Protein AF-A0A9W8IC58-F1 (afdb_monomer_lite)

pLDDT: mean 72.35, std 20.23, range [38.91, 97.19]

Organism: NCBI:txid2650707

Structure (mmCIF, N/CA/C/O backbone):
data_AF-A0A9W8IC58-F1
#
_entry.id   AF-A0A9W8IC58-F1
#
loop_
_atom_site.group_PDB
_atom_site.id
_atom_site.type_symbol
_atom_site.label_atom_id
_atom_site.label_alt_id
_atom_site.label_comp_id
_atom_site.label_asym_id
_atom_site.label_entity_id
_atom_site.label_seq_id
_atom_site.pdbx_PDB_ins_code
_atom_site.Cartn_x
_atom_site.Cartn_y
_atom_site.Cartn_z
_atom_site.occupancy
_atom_site.B_iso_or_equiv
_atom_site.auth_seq_id
_atom_site.auth_comp_id
_atom_site.auth_asym_id
_atom_site.auth_atom_id
_atom_site.pdbx_PDB_model_num
ATOM 1 N N . HIS A 1 1 ? 7.310 -55.683 -19.552 1.00 53.38 1 HIS A N 1
ATOM 2 C CA . HIS A 1 1 ? 7.386 -55.086 -18.205 1.00 53.38 1 HIS A CA 1
ATOM 3 C C . HIS A 1 1 ? 8.845 -54.875 -17.846 1.00 53.38 1 HIS A C 1
ATOM 5 O O . HIS A 1 1 ? 9.524 -55.849 -17.554 1.00 53.38 1 HIS A O 1
ATOM 11 N N . MET A 1 2 ? 9.336 -53.639 -17.930 1.00 51.31 2 MET A N 1
ATOM 12 C CA . MET A 1 2 ? 10.649 -53.272 -17.397 1.00 51.31 2 MET A CA 1
ATOM 13 C C . MET A 1 2 ? 10.421 -52.246 -16.295 1.00 51.31 2 MET A C 1
ATOM 15 O O . MET A 1 2 ? 9.837 -51.193 -16.532 1.00 51.31 2 MET A O 1
ATOM 19 N N . ASN A 1 3 ? 10.794 -52.643 -15.086 1.00 54.66 3 ASN A N 1
ATOM 20 C CA . ASN A 1 3 ? 10.668 -51.886 -13.855 1.00 54.66 3 ASN A CA 1
ATOM 21 C C . ASN A 1 3 ? 11.949 -51.051 -13.716 1.00 54.66 3 ASN A C 1
ATOM 23 O O . ASN A 1 3 ? 13.016 -51.607 -13.455 1.00 54.66 3 ASN A O 1
ATOM 27 N N . LEU A 1 4 ? 11.866 -49.750 -13.997 1.00 61.41 4 LEU A N 1
ATOM 28 C CA . LEU A 1 4 ? 12.968 -48.805 -13.825 1.00 61.41 4 LEU A CA 1
ATOM 29 C C . LEU A 1 4 ? 12.817 -48.157 -12.448 1.00 61.41 4 LEU A C 1
ATOM 31 O O . LEU A 1 4 ? 12.111 -47.166 -12.289 1.00 61.41 4 LEU A O 1
ATOM 35 N N . GLY A 1 5 ? 13.461 -48.765 -11.452 1.00 51.81 5 GLY A N 1
ATOM 36 C CA . GLY A 1 5 ? 13.636 -48.167 -10.137 1.00 51.81 5 GLY A CA 1
ATOM 37 C C . GLY A 1 5 ? 14.556 -46.954 -10.236 1.00 51.81 5 GLY A C 1
ATOM 38 O O . GLY A 1 5 ? 15.722 -47.079 -10.608 1.00 51.81 5 GLY A O 1
ATOM 39 N N . THR A 1 6 ? 14.031 -45.779 -9.907 1.00 63.38 6 THR A N 1
ATOM 40 C CA . THR A 1 6 ? 14.829 -44.576 -9.671 1.00 63.38 6 THR A CA 1
ATOM 41 C C . THR A 1 6 ? 15.402 -44.615 -8.252 1.00 63.38 6 THR A C 1
ATOM 43 O O . THR A 1 6 ? 14.632 -44.790 -7.304 1.00 63.38 6 THR A O 1
ATOM 46 N N . PRO A 1 7 ? 16.728 -44.470 -8.080 1.00 57.75 7 PRO A N 1
ATOM 47 C CA . PRO A 1 7 ? 17.348 -44.404 -6.766 1.00 57.75 7 PRO A CA 1
ATOM 48 C C . PRO A 1 7 ? 17.006 -43.087 -6.065 1.00 57.75 7 PRO A C 1
ATOM 50 O O . PRO A 1 7 ? 16.937 -42.028 -6.690 1.00 57.75 7 PRO A O 1
ATOM 53 N N . GLY A 1 8 ? 16.794 -43.200 -4.754 1.00 51.69 8 GLY A N 1
ATOM 54 C CA . GLY A 1 8 ? 16.501 -42.098 -3.853 1.00 51.69 8 GLY A CA 1
ATOM 55 C C . GLY A 1 8 ? 17.570 -41.016 -3.909 1.00 51.69 8 GLY A C 1
ATOM 56 O O . GLY A 1 8 ? 18.763 -41.287 -3.774 1.00 51.69 8 GLY A O 1
ATOM 57 N N . VAL A 1 9 ? 17.103 -39.785 -4.088 1.00 50.78 9 VAL A N 1
ATOM 58 C CA . VAL A 1 9 ? 17.883 -38.584 -3.830 1.00 50.78 9 VAL A CA 1
ATOM 59 C C . VAL A 1 9 ? 17.467 -38.092 -2.458 1.00 50.78 9 VAL A C 1
ATOM 61 O O . VAL A 1 9 ? 16.346 -37.649 -2.232 1.00 50.78 9 VAL A O 1
ATOM 64 N N . SER A 1 10 ? 18.404 -38.329 -1.558 1.00 47.84 10 SER A N 1
ATOM 65 C CA . SER A 1 10 ? 18.584 -37.841 -0.211 1.00 47.84 10 SER A CA 1
ATOM 66 C C . SER A 1 10 ? 17.785 -36.597 0.174 1.00 47.84 10 SER A C 1
ATOM 68 O O . SER A 1 10 ? 17.948 -35.512 -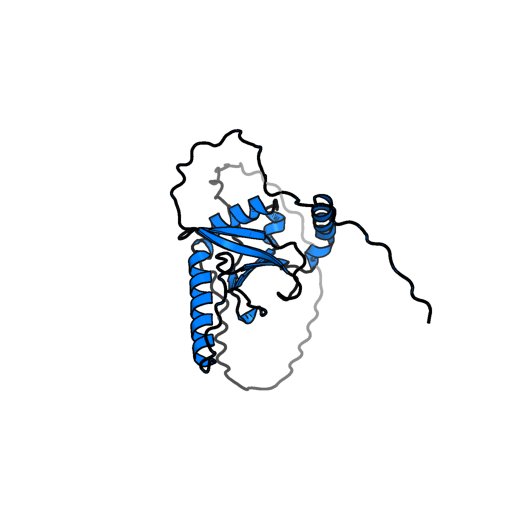0.378 1.00 47.84 10 SER A O 1
ATOM 70 N N . ASP A 1 11 ? 17.017 -36.805 1.234 1.00 48.62 11 ASP A N 1
ATOM 71 C CA . ASP A 1 11 ? 16.693 -35.871 2.300 1.00 48.62 11 ASP A CA 1
ATOM 72 C C . ASP A 1 11 ? 17.986 -35.175 2.785 1.00 48.62 11 ASP A C 1
ATOM 74 O O . ASP A 1 11 ? 18.782 -35.746 3.535 1.00 48.62 11 ASP A O 1
ATOM 78 N N . VAL A 1 12 ? 18.275 -33.985 2.251 1.00 48.66 12 VAL A N 1
ATOM 79 C CA . VAL A 1 12 ? 19.368 -33.114 2.708 1.00 48.66 12 VAL A CA 1
ATOM 80 C C . VAL A 1 12 ? 18.842 -31.686 2.788 1.00 48.66 12 VAL A C 1
ATOM 82 O O . VAL A 1 12 ? 18.819 -30.954 1.805 1.00 48.66 12 VAL A O 1
ATOM 85 N N . VAL A 1 13 ? 18.391 -31.343 3.992 1.00 48.12 13 VAL A N 1
ATOM 86 C CA . VAL A 1 13 ? 18.715 -30.115 4.731 1.00 48.12 13 VAL A CA 1
ATOM 87 C C . VAL A 1 13 ? 18.887 -28.843 3.889 1.00 48.12 13 VAL A C 1
ATOM 89 O O . VAL A 1 13 ? 19.953 -28.577 3.339 1.00 48.12 13 VAL A O 1
ATOM 92 N N . ALA A 1 14 ? 17.873 -27.983 3.950 1.00 48.12 14 ALA A N 1
ATOM 93 C CA . ALA A 1 14 ? 18.058 -26.537 3.928 1.00 48.12 14 ALA A CA 1
ATOM 94 C C . ALA A 1 14 ? 16.987 -25.880 4.818 1.00 48.12 14 ALA A C 1
ATOM 96 O O . ALA A 1 14 ? 16.075 -25.208 4.344 1.00 48.12 14 ALA A O 1
ATOM 97 N N . GLU A 1 15 ? 17.109 -26.100 6.133 1.00 49.78 15 GLU A N 1
ATOM 98 C CA . GLU A 1 15 ? 16.778 -25.068 7.122 1.00 49.78 15 GLU A CA 1
ATOM 99 C C . GLU A 1 15 ? 17.614 -23.833 6.763 1.00 49.78 15 GLU A C 1
ATOM 101 O O . GLU A 1 15 ? 18.793 -23.737 7.105 1.00 49.78 15 GLU A O 1
ATOM 106 N N . LEU A 1 16 ? 17.034 -22.919 5.992 1.00 43.31 16 LEU A N 1
ATOM 107 C CA . LEU A 1 16 ? 17.642 -21.629 5.705 1.00 43.31 16 LEU A CA 1
ATOM 108 C C . LEU A 1 16 ? 16.897 -20.547 6.487 1.00 43.31 16 LEU A C 1
ATOM 110 O O . LEU A 1 16 ? 15.840 -20.066 6.094 1.00 43.31 16 LEU A O 1
ATOM 114 N N . CYS A 1 17 ? 17.549 -20.177 7.590 1.00 42.41 17 CYS A N 1
ATOM 115 C CA . CYS A 1 17 ? 17.715 -18.808 8.073 1.00 42.41 17 CYS A CA 1
ATOM 116 C C . CYS A 1 17 ? 16.516 -18.121 8.747 1.00 42.41 17 CYS A C 1
ATOM 118 O O . CYS A 1 17 ? 16.016 -17.103 8.276 1.00 42.41 17 CYS A O 1
ATOM 120 N N . THR A 1 18 ? 16.189 -18.558 9.964 1.00 42.69 18 THR A N 1
ATOM 121 C CA . THR A 1 18 ? 15.671 -17.660 11.015 1.00 42.69 18 THR A CA 1
ATOM 122 C C . THR A 1 18 ? 16.725 -17.474 12.102 1.00 42.69 18 THR A C 1
ATOM 124 O O . THR A 1 18 ? 16.614 -18.021 13.194 1.00 42.69 18 THR A O 1
ATOM 127 N N . SER A 1 19 ? 17.786 -16.730 11.804 1.00 43.25 19 SER A N 1
ATOM 128 C CA . SER A 1 19 ? 18.693 -16.174 12.819 1.00 43.25 19 SER A CA 1
ATOM 129 C C . SER A 1 19 ? 19.350 -14.936 12.225 1.00 43.25 19 SER A C 1
ATOM 131 O O . SER A 1 19 ? 20.454 -14.989 11.691 1.00 43.25 19 SER A O 1
ATOM 133 N N . ASN A 1 20 ? 18.625 -13.819 12.252 1.00 45.97 20 ASN A N 1
ATOM 134 C CA . ASN A 1 20 ? 19.184 -12.512 11.929 1.00 45.97 20 ASN A CA 1
ATOM 135 C C . ASN A 1 20 ? 19.844 -11.946 13.198 1.00 45.97 20 ASN A C 1
ATOM 137 O O . ASN A 1 20 ? 19.412 -10.937 13.746 1.00 45.97 20 ASN A O 1
ATOM 141 N N . ASP A 1 21 ? 20.867 -12.648 13.686 1.00 51.56 21 ASP A N 1
ATOM 142 C CA . ASP A 1 21 ? 21.778 -12.159 14.714 1.00 51.56 21 ASP A CA 1
ATOM 143 C C . ASP A 1 21 ? 22.969 -11.516 14.002 1.00 51.56 21 ASP A C 1
ATOM 145 O O . ASP A 1 21 ? 23.819 -12.224 13.462 1.00 51.56 21 ASP A O 1
ATOM 149 N N . ASN A 1 22 ? 22.970 -10.178 13.941 1.00 44.03 22 ASN A N 1
ATOM 150 C CA . ASN A 1 22 ? 24.127 -9.267 14.020 1.00 44.03 22 ASN A CA 1
ATOM 151 C C . ASN A 1 22 ? 23.872 -7.957 13.259 1.00 44.03 22 ASN A C 1
ATOM 153 O O . ASN A 1 22 ? 24.094 -7.872 12.054 1.00 44.03 22 ASN A O 1
ATOM 157 N N . ALA A 1 23 ? 23.494 -6.917 14.000 1.00 43.16 23 ALA A N 1
ATOM 158 C CA . ALA A 1 23 ? 24.118 -5.592 13.917 1.00 43.16 23 ALA A CA 1
ATOM 159 C C . ALA A 1 23 ? 23.619 -4.757 15.104 1.00 43.16 23 ALA A C 1
ATOM 161 O O . ALA A 1 23 ? 22.799 -3.852 14.970 1.00 43.16 23 ALA A O 1
ATOM 162 N N . ALA A 1 24 ? 24.087 -5.126 16.295 1.00 50.59 24 ALA A N 1
ATOM 163 C CA . ALA A 1 24 ? 24.075 -4.238 17.439 1.00 50.59 24 ALA A CA 1
ATOM 164 C C . ALA A 1 24 ? 25.169 -3.193 17.225 1.00 50.59 24 ALA A C 1
ATOM 166 O O . ALA A 1 24 ? 26.300 -3.484 17.556 1.00 50.59 24 ALA A O 1
ATOM 167 N N . GLU A 1 25 ? 24.853 -2.025 16.671 1.00 53.25 25 GLU A N 1
ATOM 168 C CA . GLU A 1 25 ? 25.643 -0.800 16.852 1.00 53.25 25 GLU A CA 1
ATOM 169 C C . GLU A 1 25 ? 24.675 0.395 16.676 1.00 53.25 25 GLU A C 1
ATOM 171 O O . GLU A 1 25 ? 24.075 0.565 15.617 1.00 53.25 25 GLU A O 1
ATOM 176 N N . ASP A 1 26 ? 24.507 1.190 17.740 1.00 41.22 26 ASP A N 1
ATOM 177 C CA . ASP A 1 26 ? 23.709 2.431 17.836 1.00 41.22 26 ASP A CA 1
ATOM 178 C C . ASP A 1 26 ? 22.167 2.327 17.869 1.00 41.22 26 ASP A C 1
ATOM 180 O O . ASP A 1 26 ? 21.427 3.064 17.214 1.00 41.22 26 ASP A O 1
ATOM 184 N N . ALA A 1 27 ? 21.646 1.470 18.751 1.00 46.34 27 ALA A N 1
ATOM 185 C CA . ALA A 1 27 ? 20.295 1.648 19.280 1.00 46.34 27 ALA A CA 1
ATOM 186 C C . ALA A 1 27 ? 20.299 2.792 20.311 1.00 46.34 27 ALA A C 1
ATOM 188 O O . ALA A 1 27 ? 20.441 2.568 21.516 1.00 46.34 27 ALA A O 1
ATOM 189 N N . MET A 1 28 ? 20.129 4.034 19.841 1.00 49.53 28 MET A N 1
ATOM 190 C 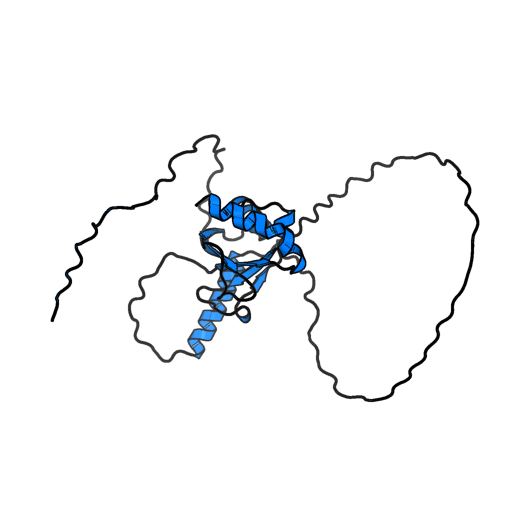CA . MET A 1 28 ? 19.530 5.071 20.680 1.00 49.53 28 MET A CA 1
ATOM 191 C C . MET A 1 28 ? 18.232 4.495 21.245 1.00 49.53 28 MET A C 1
ATOM 193 O O . MET A 1 28 ? 17.360 4.050 20.503 1.00 49.53 28 MET A O 1
ATOM 197 N N . MET A 1 29 ? 18.183 4.448 22.571 1.00 50.53 29 MET A N 1
ATOM 198 C CA . MET A 1 29 ? 17.138 3.878 23.406 1.00 50.53 29 MET A CA 1
ATOM 199 C C . MET A 1 29 ? 15.834 4.663 23.231 1.00 50.53 29 MET A C 1
ATOM 201 O O . MET A 1 29 ? 15.450 5.461 24.083 1.00 50.53 29 MET A O 1
ATOM 205 N N . ASP A 1 30 ? 15.175 4.460 22.092 1.00 50.31 30 ASP A N 1
ATOM 206 C CA . ASP A 1 30 ? 13.792 4.849 21.892 1.00 50.31 30 ASP A CA 1
ATOM 207 C C . ASP A 1 30 ? 12.968 3.894 22.748 1.00 50.31 30 ASP A C 1
ATOM 209 O O . ASP A 1 30 ? 13.035 2.670 22.613 1.00 50.31 30 ASP A O 1
ATOM 213 N N . THR A 1 31 ? 12.304 4.462 23.744 1.00 49.25 31 THR A N 1
ATOM 214 C CA . THR A 1 31 ? 11.492 3.714 24.694 1.00 49.25 31 THR A CA 1
ATOM 215 C C . THR A 1 31 ? 10.360 3.114 23.879 1.00 49.25 31 THR A C 1
ATOM 217 O O . THR A 1 31 ? 9.434 3.827 23.506 1.00 49.25 31 THR A O 1
ATOM 220 N N . ALA A 1 32 ? 10.499 1.838 23.513 1.00 56.78 32 ALA A N 1
ATOM 221 C CA . ALA A 1 32 ? 9.522 1.101 22.735 1.00 56.78 32 ALA A CA 1
ATOM 222 C C . ALA A 1 32 ? 8.242 0.995 23.564 1.00 56.78 32 ALA A C 1
ATOM 224 O O . A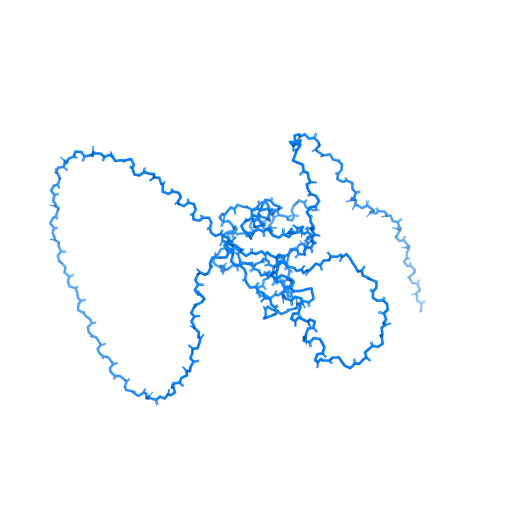LA A 1 32 ? 8.031 0.039 24.304 1.00 56.78 32 ALA A O 1
ATOM 225 N N . GLU A 1 33 ? 7.409 2.028 23.493 1.00 63.38 33 GLU A N 1
ATOM 226 C CA . GLU A 1 33 ? 6.005 1.902 23.818 1.00 63.38 33 GLU A CA 1
ATOM 227 C C . GLU A 1 33 ? 5.485 0.710 23.012 1.00 63.38 33 GLU A C 1
ATOM 229 O O . GLU A 1 33 ? 5.649 0.682 21.787 1.00 63.38 33 GLU A O 1
ATOM 234 N N . ASP A 1 34 ? 4.899 -0.272 23.702 1.00 80.94 34 ASP A N 1
ATOM 235 C CA . ASP A 1 34 ? 4.166 -1.405 23.129 1.00 80.94 34 ASP A CA 1
ATOM 236 C C . ASP A 1 34 ? 2.944 -0.877 22.362 1.00 80.94 34 ASP A C 1
ATOM 238 O O . ASP A 1 34 ? 1.789 -0.981 22.781 1.00 80.94 34 ASP A O 1
ATOM 242 N N . LYS A 1 35 ? 3.198 -0.219 21.234 1.00 84.50 35 LYS A N 1
ATOM 243 C CA . LYS A 1 35 ? 2.159 0.257 20.338 1.00 84.50 35 LYS A CA 1
ATOM 244 C C . LYS A 1 35 ? 1.561 -0.976 19.665 1.00 84.50 35 LYS A C 1
ATOM 246 O O . LYS A 1 35 ? 2.318 -1.768 19.093 1.00 84.50 35 LYS A O 1
ATOM 251 N N . PRO A 1 36 ? 0.229 -1.151 19.702 1.00 90.50 36 PRO A N 1
ATOM 252 C CA . PRO A 1 36 ? -0.408 -2.273 19.035 1.00 90.50 36 PRO A CA 1
ATOM 253 C C . PRO A 1 36 ? -0.047 -2.236 17.549 1.00 90.50 36 PRO A C 1
ATOM 255 O O . PRO A 1 36 ? -0.178 -1.204 16.883 1.00 90.50 36 PRO A O 1
ATOM 258 N N . SER A 1 37 ? 0.453 -3.368 17.055 1.00 93.75 37 SER A N 1
ATOM 259 C CA . SER A 1 37 ? 0.889 -3.527 15.673 1.00 93.75 37 SER A CA 1
ATOM 260 C C . SER A 1 37 ? 0.198 -4.721 15.022 1.00 93.75 37 SER A C 1
ATOM 262 O O . SER A 1 37 ? -0.121 -5.710 15.679 1.00 93.75 37 SER A O 1
ATOM 264 N N . LYS A 1 38 ? -0.061 -4.596 13.723 1.00 95.19 38 LYS A N 1
ATOM 265 C CA . LYS A 1 38 ? -0.638 -5.626 12.855 1.00 95.19 38 LYS A CA 1
ATOM 266 C C . LYS A 1 38 ? 0.313 -5.809 11.690 1.00 95.19 38 LYS A C 1
ATOM 268 O O . LYS A 1 38 ? 0.934 -4.845 11.240 1.00 95.19 38 LYS A O 1
ATOM 273 N N . ASN A 1 39 ? 0.424 -7.029 11.186 1.00 95.75 39 ASN A N 1
ATOM 274 C CA . ASN A 1 39 ? 1.198 -7.269 9.977 1.00 95.75 39 ASN A CA 1
ATOM 275 C C . ASN A 1 39 ? 0.302 -7.128 8.748 1.00 95.75 39 ASN A C 1
ATOM 277 O O . ASN A 1 39 ? -0.864 -7.519 8.766 1.00 95.75 39 ASN A O 1
ATOM 281 N N . VAL A 1 40 ? 0.858 -6.589 7.671 1.00 96.88 40 VAL A N 1
ATOM 282 C CA . VAL A 1 40 ? 0.239 -6.587 6.344 1.00 96.88 40 VAL A CA 1
ATOM 283 C C . VAL A 1 40 ? 1.204 -7.181 5.336 1.00 96.88 40 VAL A C 1
ATOM 285 O O . VAL A 1 40 ? 2.420 -7.019 5.456 1.00 96.88 40 VAL A O 1
ATOM 288 N N . GLU A 1 41 ? 0.672 -7.883 4.347 1.00 96.75 41 GLU A N 1
ATOM 289 C CA . GLU A 1 41 ? 1.479 -8.418 3.256 1.00 96.75 41 GLU A CA 1
ATOM 290 C C . GLU A 1 41 ? 1.737 -7.325 2.217 1.00 96.75 41 GLU A C 1
ATOM 292 O O . GLU A 1 41 ? 0.817 -6.639 1.784 1.00 96.75 41 GLU A O 1
ATOM 297 N N . VAL A 1 42 ? 2.986 -7.136 1.807 1.00 97.12 42 VAL A N 1
ATOM 298 C CA . VAL A 1 42 ? 3.352 -6.139 0.799 1.00 97.12 42 VAL A CA 1
ATOM 299 C C . VAL A 1 42 ? 3.914 -6.833 -0.423 1.00 97.12 42 VAL A C 1
ATOM 301 O O . VAL A 1 42 ? 4.855 -7.617 -0.311 1.00 97.12 42 VAL A O 1
ATOM 304 N N . PHE A 1 43 ? 3.378 -6.511 -1.598 1.00 96.88 43 PHE A N 1
ATOM 305 C CA . PHE A 1 43 ? 3.853 -7.060 -2.865 1.00 96.88 43 PHE A CA 1
ATOM 306 C C . PHE A 1 43 ? 3.647 -6.090 -4.029 1.00 96.88 43 PHE A C 1
ATOM 308 O O . PHE A 1 43 ? 2.832 -5.169 -3.981 1.00 96.88 43 PHE A O 1
ATOM 315 N N . HIS A 1 44 ? 4.388 -6.315 -5.108 1.00 95.69 44 HIS A N 1
ATOM 316 C CA . HIS A 1 44 ? 4.241 -5.592 -6.360 1.00 95.69 44 HIS A CA 1
ATOM 317 C C . HIS A 1 44 ? 3.381 -6.390 -7.328 1.00 95.69 44 HIS A C 1
ATOM 319 O O . HIS A 1 44 ? 3.564 -7.601 -7.476 1.00 95.69 44 HIS A O 1
ATOM 325 N N . PHE A 1 45 ? 2.486 -5.708 -8.038 1.00 95.31 45 PHE A N 1
ATOM 326 C CA . PHE A 1 45 ? 1.622 -6.321 -9.043 1.00 95.31 45 PHE A CA 1
ATOM 327 C C . PHE A 1 45 ? 1.542 -5.487 -10.322 1.00 95.31 45 PHE A C 1
ATOM 329 O O . PHE A 1 45 ? 1.884 -4.300 -10.351 1.00 95.31 45 PHE A O 1
ATOM 336 N N . TYR A 1 46 ? 1.111 -6.121 -11.413 1.00 91.50 46 TYR A N 1
ATOM 337 C CA . TYR A 1 46 ? 0.920 -5.448 -12.692 1.00 91.50 46 TYR A CA 1
ATOM 338 C C . TYR A 1 46 ? -0.534 -5.472 -13.147 1.00 91.50 46 TYR A C 1
ATOM 340 O O . TYR A 1 46 ? -1.024 -6.511 -13.573 1.00 91.50 46 TYR A O 1
ATOM 348 N N . ARG A 1 47 ? -1.171 -4.294 -13.167 1.00 89.56 47 ARG A N 1
ATOM 349 C CA . ARG A 1 47 ? -2.582 -4.053 -13.536 1.00 89.56 47 ARG A CA 1
ATOM 350 C C . ARG A 1 47 ? -3.605 -4.731 -12.635 1.00 89.56 47 ARG A C 1
ATOM 352 O O . ARG A 1 47 ? -4.520 -4.044 -12.221 1.00 89.56 47 ARG A O 1
ATOM 359 N N . ASP A 1 48 ? -3.418 -6.005 -12.317 1.00 94.31 48 ASP A N 1
ATOM 360 C CA . ASP A 1 48 ? -4.331 -6.830 -11.534 1.00 94.31 48 ASP A CA 1
ATOM 361 C C . ASP A 1 48 ? -3.572 -7.541 -10.410 1.00 94.31 48 ASP A C 1
ATOM 363 O O . ASP A 1 48 ? -2.402 -7.900 -10.570 1.00 94.31 48 ASP A O 1
ATOM 367 N N . LEU A 1 49 ? -4.249 -7.787 -9.287 1.00 94.94 49 LEU A N 1
ATOM 368 C CA . LEU A 1 49 ? -3.652 -8.409 -8.097 1.00 94.94 49 LEU A CA 1
ATOM 369 C C . LEU A 1 49 ? -3.150 -9.834 -8.361 1.00 94.94 49 LEU A C 1
ATOM 371 O O . LEU A 1 49 ? -2.161 -10.259 -7.774 1.00 94.94 49 LEU A O 1
ATOM 375 N N . SER A 1 50 ? -3.773 -10.548 -9.302 1.00 94.50 50 SER A N 1
ATOM 376 C CA . SER A 1 50 ? -3.345 -11.885 -9.729 1.00 94.50 50 SER A CA 1
ATOM 377 C C . SER A 1 50 ? -1.981 -11.900 -10.429 1.00 94.50 50 SER A C 1
ATOM 379 O O . SER A 1 50 ? -1.367 -12.955 -10.547 1.00 94.50 50 SER A O 1
ATOM 381 N N . HIS A 1 51 ? -1.506 -10.750 -10.914 1.00 94.69 51 HIS A N 1
ATOM 382 C CA . HIS A 1 51 ? -0.226 -10.599 -11.607 1.00 94.69 51 HIS A CA 1
ATOM 383 C C . HIS A 1 51 ? 0.841 -10.010 -10.671 1.00 94.69 51 HIS A C 1
ATOM 385 O O . HIS A 1 51 ? 1.534 -9.041 -11.014 1.00 94.69 51 HIS A O 1
ATOM 391 N N . ALA A 1 52 ? 0.954 -10.579 -9.470 1.00 94.75 52 ALA A N 1
ATOM 392 C CA . ALA A 1 52 ? 2.030 -10.275 -8.535 1.00 94.75 52 ALA A CA 1
ATOM 393 C C . ALA A 1 52 ? 3.386 -10.757 -9.090 1.00 94.75 52 ALA A C 1
ATOM 395 O O . ALA A 1 52 ? 3.475 -11.834 -9.678 1.00 94.75 52 ALA A O 1
ATOM 396 N N . HIS A 1 53 ? 4.438 -9.947 -8.941 1.00 92.31 53 HIS A N 1
ATOM 397 C CA . HIS A 1 53 ? 5.768 -10.240 -9.504 1.00 92.31 53 HIS A CA 1
ATOM 398 C C . HIS A 1 53 ? 6.935 -10.047 -8.528 1.00 92.31 53 HIS A C 1
ATOM 400 O O . HIS A 1 53 ? 8.060 -10.413 -8.866 1.00 92.31 53 HIS A O 1
ATOM 406 N N . SER A 1 54 ? 6.700 -9.507 -7.329 1.00 93.00 54 SER A N 1
ATOM 407 C CA . SER A 1 54 ? 7.710 -9.486 -6.266 1.00 93.00 54 SER A CA 1
ATOM 408 C C . SER A 1 54 ? 7.483 -10.613 -5.265 1.00 93.00 54 SER A C 1
ATOM 410 O O . SER A 1 54 ? 6.376 -11.133 -5.142 1.00 93.00 54 SER A O 1
ATOM 412 N N . VAL A 1 55 ? 8.522 -10.940 -4.498 1.00 93.94 55 VAL A N 1
ATOM 413 C CA . VAL A 1 55 ? 8.371 -11.766 -3.297 1.00 93.94 55 VAL A CA 1
ATOM 414 C C . VAL A 1 55 ? 7.565 -10.956 -2.273 1.00 93.94 55 VAL A C 1
ATOM 416 O O . VAL A 1 55 ? 7.958 -9.818 -1.989 1.00 93.94 55 VAL A O 1
ATOM 419 N N . PRO A 1 56 ? 6.429 -11.468 -1.770 1.00 95.56 56 PRO A N 1
ATOM 420 C CA . PRO A 1 56 ? 5.681 -10.781 -0.733 1.00 95.56 56 PRO A CA 1
ATOM 421 C C . PRO A 1 56 ? 6.467 -10.763 0.577 1.00 95.56 56 PRO A C 1
ATOM 423 O O . PRO A 1 56 ? 7.205 -11.699 0.889 1.00 95.56 56 PRO A O 1
ATOM 426 N N . PHE A 1 57 ? 6.301 -9.704 1.364 1.00 96.25 57 PHE A N 1
ATOM 427 C CA . PHE A 1 57 ? 6.905 -9.616 2.691 1.00 96.25 57 PHE A CA 1
ATOM 428 C C . PHE A 1 57 ? 5.941 -9.017 3.708 1.00 96.25 57 PHE A C 1
ATOM 430 O O . PHE A 1 57 ? 5.066 -8.223 3.369 1.00 96.25 57 PHE A O 1
ATOM 437 N N . LEU A 1 58 ? 6.136 -9.366 4.979 1.00 96.06 58 LEU A N 1
ATOM 438 C CA . LEU A 1 58 ? 5.341 -8.817 6.072 1.00 96.06 58 LEU A CA 1
ATOM 439 C C . LEU A 1 58 ? 5.855 -7.435 6.477 1.00 96.06 58 LEU A C 1
ATOM 441 O O . LEU A 1 58 ? 7.057 -7.220 6.690 1.00 96.06 58 LEU A O 1
ATOM 445 N N . PHE A 1 59 ? 4.934 -6.489 6.601 1.00 96.38 59 PHE A N 1
ATOM 446 C CA . PHE A 1 59 ? 5.186 -5.123 7.026 1.00 96.38 59 PHE A CA 1
ATOM 447 C C . PHE A 1 59 ? 4.331 -4.792 8.254 1.00 96.38 59 PHE A C 1
ATOM 449 O O . PHE A 1 59 ? 3.111 -4.910 8.176 1.00 96.38 59 PHE A O 1
ATOM 456 N N . PRO A 1 60 ? 4.936 -4.392 9.385 1.00 96.12 60 PRO A N 1
ATOM 457 C CA . PRO A 1 60 ? 4.172 -3.992 10.556 1.00 96.12 60 PRO A CA 1
ATOM 458 C C . PRO A 1 60 ? 3.600 -2.584 10.366 1.00 96.12 60 PRO A C 1
ATOM 460 O O . PRO A 1 60 ? 4.324 -1.663 9.982 1.00 96.12 60 PRO A O 1
ATOM 463 N N . ILE A 1 61 ? 2.319 -2.423 10.678 1.00 96.19 61 ILE A N 1
ATOM 464 C CA . ILE A 1 61 ? 1.611 -1.141 10.740 1.00 96.19 61 ILE A CA 1
ATOM 465 C C . ILE A 1 61 ? 1.147 -0.887 12.171 1.00 96.19 61 ILE A C 1
ATOM 467 O O . ILE A 1 61 ? 0.880 -1.838 12.911 1.00 96.19 61 ILE A O 1
ATOM 471 N N . TYR A 1 62 ? 1.045 0.381 12.556 1.00 95.94 62 TYR A N 1
ATOM 47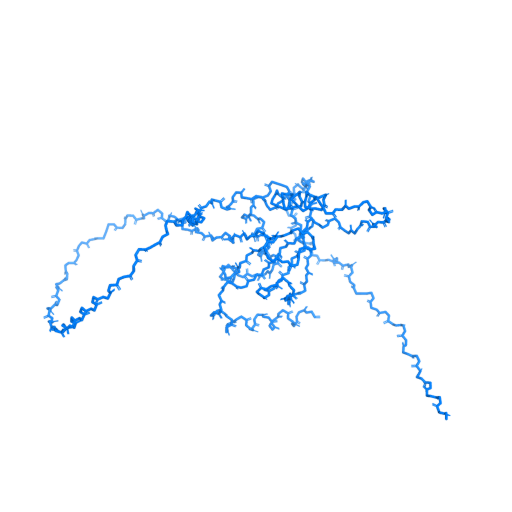2 C CA . TYR A 1 62 ? 0.767 0.772 13.935 1.00 95.94 62 TYR A CA 1
ATOM 473 C C . TYR A 1 62 ? -0.525 1.570 14.001 1.00 95.94 62 TYR A C 1
ATOM 475 O O . TYR A 1 62 ? -0.877 2.315 13.082 1.00 95.94 62 TYR A O 1
ATOM 483 N N . GLN A 1 63 ? -1.243 1.406 15.104 1.00 94.88 63 GLN A N 1
ATOM 484 C CA . GLN A 1 63 ? -2.459 2.167 15.338 1.00 94.88 63 GLN A CA 1
ATOM 485 C C . GLN A 1 63 ? -2.148 3.668 15.459 1.00 94.88 63 GLN A C 1
ATOM 487 O O . GLN A 1 63 ? -1.152 4.052 16.074 1.00 94.88 63 GLN A O 1
ATOM 492 N N . ASN A 1 64 ? -3.019 4.512 14.896 1.00 94.75 64 ASN A N 1
ATOM 493 C CA . ASN A 1 64 ? -2.880 5.975 14.857 1.00 94.75 64 ASN A CA 1
ATOM 494 C C . ASN A 1 64 ? -1.617 6.487 14.132 1.00 94.75 64 ASN A C 1
ATOM 496 O O . ASN A 1 64 ? -1.290 7.668 14.238 1.00 94.75 64 ASN A O 1
ATOM 500 N N . GLU A 1 65 ? -0.899 5.631 13.397 1.00 94.50 65 GLU A N 1
ATOM 501 C CA . GLU A 1 65 ? 0.234 6.058 12.576 1.00 94.50 65 GLU A CA 1
ATOM 502 C C . GLU A 1 65 ? -0.289 6.748 11.306 1.00 94.50 65 GLU A C 1
ATOM 504 O O . GLU A 1 65 ? -1.065 6.139 10.555 1.00 94.50 65 GLU A O 1
ATOM 509 N N . PRO A 1 66 ? 0.105 8.005 11.037 1.00 94.62 66 PRO A N 1
ATOM 510 C CA . PRO A 1 66 ? -0.307 8.684 9.821 1.00 94.62 66 PRO A CA 1
ATOM 511 C C . PRO A 1 66 ? 0.323 8.011 8.598 1.00 94.62 66 PRO A C 1
ATOM 513 O O . PRO A 1 66 ? 1.427 7.450 8.644 1.00 94.62 66 PRO A O 1
ATOM 516 N N . TRP A 1 67 ? -0.369 8.092 7.463 1.00 93.81 67 TRP A N 1
ATOM 517 C CA . TRP A 1 67 ? 0.084 7.473 6.221 1.00 93.81 67 TRP A CA 1
ATOM 518 C C . TRP A 1 67 ? 1.469 7.961 5.797 1.00 93.81 67 TRP A C 1
ATOM 520 O O . TRP A 1 67 ? 2.276 7.160 5.334 1.00 93.81 67 TRP A O 1
ATOM 530 N N . ARG A 1 68 ? 1.790 9.242 6.015 1.00 92.56 68 ARG A N 1
ATOM 531 C CA . ARG A 1 68 ? 3.108 9.813 5.697 1.00 92.56 68 ARG A CA 1
ATOM 532 C C . ARG A 1 68 ? 4.260 9.074 6.391 1.00 92.56 68 ARG A C 1
ATOM 534 O O . ARG A 1 68 ? 5.276 8.772 5.755 1.00 92.56 68 ARG A O 1
ATOM 541 N N . ASP A 1 69 ? 4.095 8.740 7.666 1.00 94.25 69 ASP A N 1
ATOM 542 C CA . ASP A 1 69 ? 5.123 8.048 8.450 1.00 94.25 69 ASP A CA 1
ATOM 543 C C . ASP A 1 69 ? 5.226 6.582 8.026 1.00 94.25 69 ASP A C 1
ATOM 545 O O . ASP A 1 69 ? 6.324 6.084 7.743 1.00 94.25 69 ASP A O 1
ATOM 549 N N . THR A 1 70 ? 4.070 5.934 7.853 1.00 94.88 70 THR A N 1
ATOM 550 C CA . THR A 1 70 ? 3.962 4.565 7.325 1.00 94.88 70 THR A CA 1
ATOM 551 C C . THR A 1 70 ? 4.671 4.450 5.971 1.00 94.88 70 THR A C 1
ATOM 553 O O . THR A 1 70 ? 5.485 3.551 5.746 1.00 94.88 70 THR A O 1
ATOM 556 N N . TRP A 1 71 ? 4.416 5.404 5.075 1.00 93.56 71 TRP A N 1
ATOM 557 C CA . TRP A 1 71 ? 4.986 5.470 3.734 1.00 93.56 71 TRP A CA 1
ATOM 558 C C . TRP A 1 71 ? 6.498 5.692 3.757 1.00 93.56 71 TRP A C 1
ATOM 560 O O . TRP A 1 71 ? 7.236 5.000 3.056 1.00 93.56 71 TRP A O 1
ATOM 570 N N . THR A 1 72 ? 6.984 6.580 4.627 1.00 93.38 72 THR A N 1
ATOM 571 C CA . THR A 1 72 ? 8.423 6.831 4.819 1.00 93.38 72 THR A CA 1
ATOM 572 C C . THR A 1 72 ? 9.157 5.580 5.311 1.00 93.38 72 THR A C 1
ATOM 574 O O . THR A 1 72 ? 10.293 5.301 4.912 1.00 93.38 72 THR A O 1
ATOM 577 N N . ARG A 1 73 ? 8.529 4.797 6.190 1.00 94.94 73 ARG A N 1
ATOM 578 C CA . ARG A 1 73 ? 9.089 3.524 6.664 1.00 94.94 73 ARG A CA 1
ATOM 579 C C . ARG A 1 73 ? 9.062 2.451 5.590 1.00 94.94 73 ARG A C 1
ATOM 581 O O . ARG A 1 73 ? 10.043 1.723 5.439 1.00 94.94 73 ARG A O 1
ATOM 588 N N . LEU A 1 74 ? 7.968 2.372 4.838 1.00 94.81 74 LEU A N 1
ATOM 589 C CA . LEU A 1 74 ? 7.847 1.452 3.718 1.00 94.81 74 LEU A CA 1
ATOM 590 C C . LEU A 1 74 ? 8.920 1.742 2.663 1.00 94.81 74 LEU A C 1
ATOM 592 O O . LEU A 1 74 ? 9.619 0.825 2.241 1.00 94.81 74 LEU A O 1
ATOM 596 N N . GLN A 1 75 ? 9.139 3.016 2.329 1.00 93.94 75 GLN A N 1
ATOM 597 C CA . GLN A 1 75 ? 10.214 3.452 1.440 1.00 93.94 75 GLN A CA 1
ATOM 598 C C . GLN A 1 75 ? 11.591 2.989 1.931 1.00 93.94 75 GLN A C 1
ATOM 600 O O . GLN A 1 75 ? 12.348 2.398 1.159 1.00 93.94 75 GLN A O 1
ATOM 605 N N . ARG A 1 76 ? 11.913 3.235 3.210 1.00 93.25 76 ARG A N 1
ATOM 606 C CA . ARG A 1 76 ? 13.186 2.801 3.812 1.00 93.25 76 ARG A CA 1
ATOM 607 C C . ARG A 1 76 ? 13.366 1.288 3.727 1.00 93.25 76 ARG A C 1
ATOM 609 O O . ARG A 1 76 ? 14.452 0.832 3.391 1.00 93.25 76 ARG A O 1
ATOM 616 N N . LYS A 1 77 ? 12.302 0.521 3.977 1.00 93.56 77 LYS A N 1
ATOM 617 C CA . LYS A 1 77 ? 12.329 -0.946 3.914 1.00 93.56 77 LYS A CA 1
ATOM 618 C C . LYS A 1 77 ? 12.464 -1.486 2.487 1.00 93.56 77 LYS A C 1
ATOM 620 O O . LYS A 1 77 ? 13.094 -2.519 2.301 1.00 93.56 77 LYS A O 1
ATOM 625 N N . LEU A 1 78 ? 11.920 -0.785 1.492 1.00 92.00 78 LEU A N 1
ATOM 626 C CA . LEU A 1 78 ? 12.088 -1.124 0.075 1.00 92.00 78 LEU A CA 1
ATOM 627 C C . LEU A 1 78 ? 13.447 -0.687 -0.494 1.00 92.00 78 LEU A C 1
ATOM 629 O O . LEU A 1 78 ? 13.825 -1.141 -1.569 1.00 92.00 78 LEU A O 1
ATOM 633 N N . GLY A 1 79 ? 14.168 0.214 0.182 1.00 93.12 79 GLY A N 1
ATOM 634 C CA . GLY A 1 79 ? 15.426 0.773 -0.321 1.00 93.12 79 GLY A CA 1
ATOM 635 C C . GLY A 1 79 ? 15.256 1.655 -1.565 1.00 93.12 79 GLY A C 1
ATOM 636 O O . GLY A 1 79 ? 16.208 1.835 -2.322 1.00 93.12 79 GLY A O 1
ATOM 637 N N . MET A 1 80 ? 14.053 2.195 -1.799 1.00 89.00 80 MET A N 1
ATOM 638 C CA . MET A 1 80 ? 13.735 2.970 -3.003 1.00 89.00 80 MET A CA 1
ATOM 639 C C . MET A 1 80 ? 13.970 4.470 -2.811 1.00 89.00 80 MET A C 1
ATOM 641 O O . MET A 1 80 ? 13.655 5.061 -1.770 1.00 89.00 80 MET A O 1
ATOM 645 N N . GLY A 1 81 ? 14.474 5.120 -3.860 1.00 89.12 81 GLY A N 1
ATOM 646 C CA . GLY A 1 81 ? 14.614 6.574 -3.879 1.00 89.12 81 GLY A CA 1
ATOM 647 C C . GLY A 1 81 ? 13.261 7.280 -4.006 1.00 89.12 81 GLY A C 1
ATOM 648 O O . 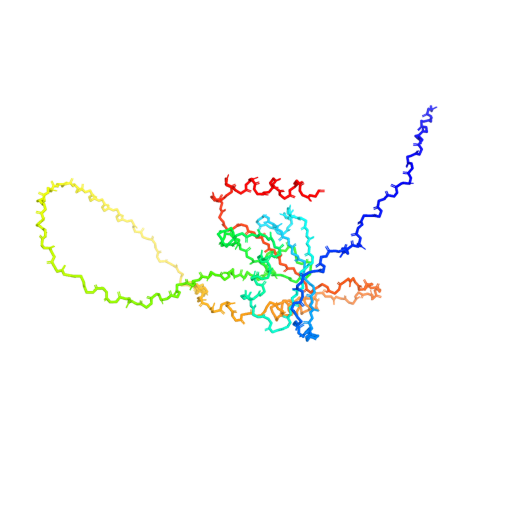GLY A 1 81 ? 12.333 6.767 -4.633 1.00 89.12 81 GLY A O 1
ATOM 649 N N . GLU A 1 82 ? 13.157 8.509 -3.496 1.00 88.25 82 GLU A N 1
ATOM 650 C CA . GLU A 1 82 ? 11.918 9.308 -3.543 1.00 88.25 82 GLU A CA 1
ATOM 651 C C . GLU A 1 82 ? 11.375 9.463 -4.980 1.00 88.25 82 GLU A C 1
ATOM 653 O O . GLU A 1 82 ? 10.171 9.444 -5.231 1.00 88.25 82 GLU A O 1
ATOM 658 N N . LYS A 1 83 ? 12.280 9.557 -5.962 1.00 86.31 83 LYS A N 1
ATOM 659 C CA . LYS A 1 83 ? 11.937 9.649 -7.387 1.00 86.31 83 LYS A CA 1
ATOM 660 C C . LYS A 1 83 ? 11.259 8.388 -7.925 1.00 86.31 83 LYS A C 1
ATOM 662 O O . LYS A 1 83 ? 10.387 8.489 -8.785 1.00 86.31 83 LYS A O 1
ATOM 667 N N . GLU A 1 84 ? 11.687 7.211 -7.485 1.00 85.94 84 GLU A N 1
ATOM 668 C CA . GLU A 1 84 ? 11.106 5.940 -7.928 1.00 85.94 84 GLU A CA 1
ATOM 669 C C . GLU A 1 84 ? 9.749 5.730 -7.265 1.00 85.94 84 GLU A C 1
ATOM 671 O O . GLU A 1 84 ? 8.781 5.374 -7.937 1.00 85.94 84 GLU A O 1
ATOM 676 N N . LEU A 1 85 ? 9.676 6.079 -5.982 1.00 86.69 85 LEU A N 1
ATOM 677 C CA . LEU A 1 85 ? 8.488 5.986 -5.151 1.00 86.69 85 LEU A CA 1
ATOM 678 C C . LEU A 1 85 ? 7.324 6.848 -5.677 1.00 86.69 85 LEU A C 1
ATOM 680 O O . LEU A 1 85 ? 6.185 6.392 -5.696 1.00 86.69 85 LEU A O 1
ATOM 684 N N . LYS A 1 86 ? 7.605 8.048 -6.207 1.00 86.38 86 LYS A N 1
ATOM 685 C CA . LYS A 1 86 ? 6.599 8.924 -6.852 1.00 86.38 86 LYS A CA 1
ATOM 686 C C . LYS A 1 86 ? 5.900 8.295 -8.063 1.00 86.38 86 LYS A C 1
ATOM 688 O O . LYS A 1 86 ? 4.828 8.749 -8.446 1.00 86.38 86 LYS A O 1
ATOM 693 N N . ASN A 1 87 ? 6.499 7.275 -8.679 1.00 87.88 87 ASN A N 1
ATOM 694 C CA . ASN A 1 87 ? 5.915 6.574 -9.826 1.00 87.88 87 ASN A CA 1
ATOM 695 C C . ASN A 1 87 ? 5.133 5.315 -9.425 1.00 87.88 87 ASN A C 1
ATOM 697 O O . ASN A 1 87 ? 4.642 4.601 -10.308 1.00 87.88 87 ASN A O 1
ATOM 701 N N . LEU A 1 88 ? 5.051 5.017 -8.126 1.00 90.69 88 LEU A N 1
ATOM 702 C CA . LEU A 1 88 ? 4.263 3.917 -7.590 1.00 90.69 88 LEU A CA 1
ATOM 703 C C . LEU A 1 88 ? 2.893 4.420 -7.137 1.00 90.69 88 LEU A C 1
ATOM 705 O O . LEU A 1 88 ? 2.763 5.424 -6.443 1.00 90.69 88 LEU A O 1
ATOM 709 N N . GLY A 1 89 ? 1.865 3.691 -7.540 1.00 92.06 89 GLY A N 1
ATOM 710 C CA . GLY A 1 89 ? 0.527 3.775 -7.000 1.00 92.06 89 GLY A CA 1
ATOM 711 C C . GLY A 1 89 ? 0.380 2.706 -5.930 1.00 92.06 89 GLY A C 1
ATOM 712 O O . GLY A 1 89 ? 0.838 1.571 -6.101 1.00 92.06 89 GLY A O 1
ATOM 713 N N . VAL A 1 90 ? -0.266 3.073 -4.831 1.00 95.00 90 VAL A N 1
ATOM 714 C CA . VAL A 1 90 ? -0.466 2.186 -3.691 1.00 95.00 90 VAL A CA 1
ATOM 715 C C . VAL A 1 90 ? -1.926 1.803 -3.625 1.00 95.00 90 VAL A C 1
ATOM 717 O O . VAL A 1 90 ? -2.824 2.625 -3.809 1.00 95.00 90 VAL A O 1
ATOM 720 N N . VAL A 1 91 ? -2.162 0.528 -3.385 1.00 95.81 91 VAL A N 1
ATOM 721 C CA . VAL A 1 91 ? -3.488 -0.034 -3.189 1.00 95.81 91 VAL A CA 1
ATOM 722 C C . VAL A 1 91 ? -3.442 -0.836 -1.900 1.00 95.81 91 VAL A C 1
ATOM 724 O O . VAL A 1 91 ? -2.491 -1.577 -1.690 1.00 95.81 91 VAL A O 1
ATOM 727 N N . CYS A 1 92 ? -4.435 -0.705 -1.032 1.00 96.75 92 CYS A N 1
ATOM 728 C CA . CYS A 1 92 ? -4.588 -1.574 0.130 1.00 96.75 92 CYS A CA 1
ATOM 729 C C . CYS A 1 92 ? -5.934 -2.295 0.088 1.00 96.75 92 CYS A C 1
ATOM 731 O O . CYS A 1 92 ? -6.906 -1.784 -0.474 1.00 96.75 92 CYS A O 1
ATOM 733 N N . GLY A 1 93 ? -5.987 -3.501 0.641 1.00 96.75 93 GLY A N 1
ATOM 734 C CA . GLY A 1 93 ? -7.171 -4.350 0.569 1.00 96.75 93 GLY A CA 1
ATOM 735 C C . GLY A 1 93 ? -7.264 -5.335 1.731 1.00 96.75 93 GLY A C 1
ATOM 736 O O . GLY A 1 93 ? -6.252 -5.597 2.393 1.00 96.75 93 GLY A O 1
ATOM 737 N N . PRO A 1 94 ? -8.470 -5.874 1.979 1.00 95.88 94 PRO A N 1
ATOM 738 C CA . PRO A 1 94 ? -8.674 -6.922 2.968 1.00 95.88 94 PRO A CA 1
ATOM 739 C C . PRO A 1 94 ? -8.000 -8.220 2.514 1.00 95.88 94 PRO A C 1
ATOM 741 O O . PRO A 1 94 ? -7.701 -8.415 1.329 1.00 95.88 94 PRO A O 1
ATOM 744 N N . MET A 1 95 ? -7.760 -9.122 3.461 1.00 91.56 95 MET A N 1
ATOM 745 C CA . MET A 1 95 ? -7.140 -10.408 3.158 1.00 91.56 95 MET A CA 1
ATOM 746 C C . MET A 1 95 ? -7.984 -11.205 2.151 1.00 91.56 95 MET A C 1
ATOM 748 O O . MET A 1 95 ? -9.202 -11.299 2.274 1.00 91.56 95 MET A O 1
ATOM 752 N N . GLY A 1 96 ? -7.335 -11.791 1.141 1.00 90.25 96 GLY A N 1
ATOM 753 C CA . GLY A 1 96 ? -8.007 -12.615 0.131 1.00 90.25 96 GLY A CA 1
ATOM 754 C C . GLY A 1 96 ? -8.748 -11.841 -0.965 1.00 90.25 96 GLY A C 1
ATOM 755 O O . GLY A 1 96 ? -9.352 -12.469 -1.838 1.00 90.25 96 GLY A O 1
ATOM 756 N N . ALA A 1 97 ? -8.696 -10.503 -0.984 1.00 92.88 97 ALA A N 1
ATOM 757 C CA . ALA A 1 97 ? -9.245 -9.755 -2.111 1.00 92.88 97 ALA A CA 1
ATOM 758 C C . ALA A 1 97 ? -8.443 -10.043 -3.391 1.00 92.88 97 ALA A C 1
ATOM 760 O O . ALA A 1 97 ? -7.244 -9.789 -3.474 1.00 92.88 97 ALA A O 1
ATOM 761 N N . THR A 1 98 ? -9.124 -10.551 -4.416 1.00 92.38 98 THR A N 1
ATOM 762 C CA . THR A 1 98 ? -8.533 -10.855 -5.730 1.00 92.38 98 THR A CA 1
ATOM 763 C C . THR A 1 98 ? -8.775 -9.753 -6.761 1.00 92.38 98 THR A C 1
ATOM 765 O O . THR A 1 98 ? -8.152 -9.740 -7.822 1.00 92.38 98 THR A O 1
ATOM 768 N N . GLU A 1 99 ? -9.656 -8.800 -6.452 1.00 94.31 99 GLU A N 1
ATOM 769 C CA . GLU A 1 99 ? -10.123 -7.773 -7.378 1.00 94.31 99 GLU A CA 1
ATOM 770 C C . GLU A 1 99 ? -9.849 -6.364 -6.845 1.00 94.31 99 GLU A C 1
ATOM 772 O O . GLU A 1 99 ? -10.187 -6.029 -5.708 1.00 94.31 99 GLU A O 1
ATOM 777 N N . LEU A 1 100 ? -9.336 -5.485 -7.709 1.00 93.94 100 LEU A N 1
ATOM 778 C CA . LEU A 1 100 ? -9.022 -4.099 -7.342 1.00 93.94 100 LEU A CA 1
ATOM 779 C C . LEU A 1 100 ? -10.234 -3.285 -6.878 1.00 93.94 100 LEU A C 1
ATOM 781 O O . LEU A 1 100 ? -10.072 -2.355 -6.096 1.00 93.94 100 LEU A O 1
ATOM 785 N N . ARG A 1 101 ? -11.451 -3.634 -7.312 1.00 94.06 101 ARG A N 1
ATOM 786 C CA . ARG A 1 101 ? -12.682 -2.943 -6.886 1.00 94.06 101 ARG A CA 1
ATOM 787 C C . ARG A 1 101 ? -12.990 -3.101 -5.394 1.00 94.06 101 ARG A C 1
ATOM 789 O O . ARG A 1 101 ? -13.713 -2.281 -4.841 1.00 94.06 101 ARG A O 1
ATOM 796 N N . ARG A 1 102 ? -12.452 -4.148 -4.757 1.00 93.81 102 ARG A N 1
ATOM 797 C CA . ARG A 1 102 ? -12.561 -4.391 -3.307 1.00 93.81 102 ARG A CA 1
ATOM 798 C C . ARG A 1 102 ? -11.453 -3.691 -2.521 1.00 93.81 102 ARG A C 1
ATOM 800 O O . ARG A 1 102 ? -11.418 -3.755 -1.300 1.00 93.81 102 ARG A O 1
ATOM 807 N N . CYS A 1 103 ? -10.543 -3.020 -3.220 1.00 95.12 103 CYS A N 1
ATOM 808 C CA . CYS A 1 103 ? -9.397 -2.359 -2.630 1.00 95.12 103 CYS A CA 1
ATOM 809 C C . CYS A 1 103 ? -9.589 -0.845 -2.597 1.00 95.12 103 CYS A C 1
ATOM 811 O O . CYS A 1 103 ? -10.411 -0.272 -3.317 1.00 95.12 103 CYS A O 1
ATOM 813 N N . ARG A 1 104 ? -8.781 -0.178 -1.776 1.00 94.75 104 ARG A N 1
ATOM 814 C CA . ARG A 1 104 ? -8.700 1.276 -1.708 1.00 94.75 104 ARG A CA 1
ATOM 815 C C . ARG A 1 104 ? -7.378 1.741 -2.296 1.00 94.75 104 ARG A C 1
ATOM 817 O O . ARG A 1 104 ? -6.316 1.248 -1.933 1.00 94.75 104 ARG A O 1
ATOM 824 N N . VAL A 1 105 ? -7.447 2.707 -3.205 1.00 92.75 105 VAL A N 1
ATOM 825 C CA . VAL A 1 105 ? -6.253 3.381 -3.720 1.00 92.75 105 VAL A CA 1
ATOM 826 C C . VAL A 1 105 ? -5.807 4.411 -2.688 1.00 92.75 105 VAL A C 1
ATOM 828 O O . VAL A 1 105 ? -6.606 5.244 -2.258 1.00 92.75 105 VAL A O 1
ATOM 831 N N . VAL A 1 106 ? -4.535 4.353 -2.309 1.00 91.44 106 VAL A N 1
ATOM 832 C CA . VAL A 1 106 ? -3.891 5.323 -1.426 1.00 91.44 106 VAL A CA 1
ATOM 833 C C . VAL A 1 106 ? -2.826 6.034 -2.252 1.00 91.44 106 VAL A C 1
ATOM 835 O O . VAL A 1 106 ? -1.994 5.403 -2.903 1.00 91.44 106 VAL A O 1
ATOM 838 N N . GLN A 1 107 ? -2.871 7.361 -2.308 1.00 83.69 107 GLN A N 1
ATOM 839 C CA . GLN A 1 107 ? -1.821 8.098 -3.004 1.00 83.69 107 GLN A CA 1
ATOM 840 C C . GLN A 1 107 ? -0.561 8.120 -2.140 1.00 83.69 107 GLN A C 1
ATOM 842 O O . GLN A 1 107 ? -0.631 8.339 -0.931 1.00 83.69 107 GLN A O 1
ATOM 847 N N . GLY A 1 108 ? 0.601 7.895 -2.756 1.00 74.12 108 GLY A N 1
ATOM 848 C CA . GLY A 1 108 ? 1.872 8.165 -2.091 1.00 74.12 108 GLY A CA 1
ATOM 849 C C . GLY A 1 108 ? 1.940 9.644 -1.719 1.00 74.12 108 GLY A C 1
ATOM 850 O O . GLY A 1 108 ? 1.491 10.496 -2.490 1.00 74.12 108 GLY A O 1
ATOM 851 N N . THR A 1 109 ? 2.482 9.960 -0.544 1.00 67.81 109 THR A N 1
ATOM 852 C CA . THR A 1 109 ? 2.667 11.360 -0.158 1.00 67.81 109 THR A CA 1
ATOM 853 C C . THR A 1 109 ? 3.684 11.970 -1.113 1.00 67.81 109 THR A C 1
ATOM 855 O O . THR A 1 109 ? 4.854 11.575 -1.139 1.00 67.81 109 THR A O 1
ATOM 858 N N . VAL A 1 110 ? 3.253 12.913 -1.945 1.00 58.81 110 VAL A N 1
ATOM 859 C CA . VAL A 1 110 ? 4.203 13.749 -2.667 1.00 58.81 110 VAL A CA 1
ATOM 860 C C . VAL A 1 110 ? 4.772 14.667 -1.599 1.00 58.81 110 VAL A C 1
ATOM 862 O O . VAL A 1 110 ? 4.054 15.533 -1.114 1.00 58.81 110 VAL A O 1
ATOM 865 N N . SER A 1 111 ? 6.029 14.469 -1.194 1.00 51.12 111 SER A N 1
ATOM 866 C CA . SER A 1 111 ? 6.744 15.488 -0.424 1.00 51.12 111 SER A CA 1
ATOM 867 C C . SER A 1 111 ? 6.847 16.736 -1.292 1.00 51.12 111 SER A C 1
ATOM 869 O O . SER A 1 111 ? 7.827 16.961 -2.001 1.00 51.12 111 SER A O 1
ATOM 871 N N . THR A 1 112 ? 5.808 17.562 -1.274 1.00 51.28 112 THR A N 1
ATOM 872 C CA . THR A 1 112 ? 5.893 18.985 -1.570 1.00 51.28 112 THR A CA 1
ATOM 873 C C . THR A 1 112 ? 6.498 19.664 -0.353 1.00 51.28 112 THR A C 1
ATOM 875 O O . THR A 1 112 ? 5.927 20.588 0.209 1.00 51.28 112 THR A O 1
ATOM 878 N N . ASP A 1 113 ? 7.704 19.241 0.027 1.00 44.66 113 ASP A N 1
ATOM 879 C CA . ASP A 1 113 ? 8.603 20.098 0.787 1.00 44.66 113 ASP A CA 1
ATOM 880 C C . ASP A 1 113 ? 9.196 21.113 -0.202 1.00 44.66 113 ASP A C 1
ATOM 882 O O . ASP A 1 113 ? 10.372 21.128 -0.555 1.00 44.66 113 ASP A O 1
ATOM 886 N N . ARG A 1 114 ? 8.309 21.947 -0.750 1.00 45.56 114 ARG A N 1
ATOM 887 C CA . ARG A 1 114 ? 8.653 23.335 -1.001 1.00 45.56 114 ARG A CA 1
ATOM 888 C C . ARG A 1 114 ? 8.407 24.024 0.331 1.00 45.56 114 ARG A C 1
ATOM 890 O O . ARG A 1 114 ? 7.451 24.779 0.467 1.00 45.56 114 ARG A O 1
ATOM 897 N N . SER A 1 115 ? 9.255 23.736 1.319 1.00 48.06 115 SER A N 1
ATOM 898 C CA . SER A 1 115 ? 9.574 24.756 2.301 1.00 48.06 115 SER A CA 1
ATOM 899 C C . SER A 1 115 ? 9.991 25.977 1.499 1.00 48.06 115 SER A C 1
ATOM 901 O O . SER A 1 115 ? 11.034 25.983 0.837 1.00 48.06 115 SER A O 1
ATOM 903 N N . ASP A 1 116 ? 9.074 26.941 1.467 1.00 44.88 116 ASP A N 1
ATOM 904 C CA . ASP A 1 116 ? 9.312 28.360 1.296 1.00 44.88 116 ASP A CA 1
ATOM 905 C C . ASP A 1 116 ? 10.732 28.659 1.776 1.00 44.88 116 ASP A C 1
ATOM 907 O O . ASP A 1 116 ? 11.004 28.772 2.970 1.00 44.88 116 ASP A O 1
ATOM 911 N N . SER A 1 117 ? 11.676 28.707 0.835 1.00 47.84 117 SER A N 1
ATOM 912 C CA . SER A 1 117 ? 12.916 29.410 1.099 1.00 47.84 117 SER A CA 1
ATOM 913 C C . SER A 1 117 ? 12.455 30.836 1.359 1.00 47.84 117 SER A C 1
ATOM 915 O O . SER A 1 117 ? 11.912 31.431 0.423 1.00 47.84 117 SER A O 1
ATOM 917 N N . PRO A 1 118 ? 12.572 31.366 2.593 1.00 56.25 118 PRO A N 1
ATOM 918 C CA . PRO A 1 118 ? 12.159 32.730 2.856 1.00 56.25 118 PRO A CA 1
ATOM 919 C C . PRO A 1 118 ? 12.896 33.586 1.839 1.00 56.25 118 PRO A C 1
ATOM 921 O O . PRO A 1 118 ? 14.117 33.466 1.705 1.00 56.25 118 PRO A O 1
ATOM 924 N N . ALA A 1 119 ? 12.134 34.352 1.060 1.00 52.06 119 ALA A N 1
ATOM 925 C CA . ALA A 1 119 ? 12.661 35.254 0.059 1.00 52.06 119 ALA A CA 1
ATOM 926 C C . ALA A 1 119 ? 13.755 36.106 0.715 1.00 52.06 119 ALA A C 1
ATOM 928 O O . ALA A 1 119 ? 13.478 37.043 1.459 1.00 52.06 119 ALA A O 1
ATOM 929 N N . MET A 1 120 ? 15.017 35.740 0.488 1.00 61.88 120 MET A N 1
ATOM 930 C CA . MET A 1 120 ? 16.136 36.627 0.737 1.00 61.88 120 MET A CA 1
ATOM 931 C C . MET A 1 120 ? 15.994 37.710 -0.318 1.00 61.88 120 MET A C 1
ATOM 933 O O . MET A 1 120 ? 16.291 37.490 -1.492 1.00 61.88 120 MET A O 1
ATOM 937 N N . ASP A 1 121 ? 15.444 38.830 0.133 1.00 52.31 121 ASP A N 1
ATOM 938 C CA . ASP A 1 121 ? 15.272 40.099 -0.553 1.00 52.31 121 ASP A CA 1
ATOM 939 C C . ASP A 1 121 ? 16.636 40.562 -1.100 1.00 52.31 121 ASP A C 1
ATOM 941 O O . ASP A 1 121 ? 17.383 41.319 -0.476 1.00 52.31 121 ASP A O 1
ATOM 945 N N . GLN A 1 122 ? 17.038 40.021 -2.252 1.00 52.91 122 GLN A N 1
ATOM 946 C CA . GLN A 1 122 ? 18.177 40.534 -2.995 1.00 52.91 122 GLN A CA 1
ATOM 947 C C . GLN A 1 122 ? 17.683 41.728 -3.798 1.00 52.91 122 GLN A C 1
ATOM 949 O O . GLN A 1 122 ? 17.186 41.619 -4.916 1.00 52.91 122 GLN A O 1
ATOM 954 N N . ASN A 1 123 ? 17.843 42.883 -3.166 1.00 53.75 123 ASN A N 1
ATOM 955 C CA . ASN A 1 123 ? 17.879 44.199 -3.772 1.00 53.75 123 ASN A CA 1
ATOM 956 C C . ASN A 1 123 ? 18.948 44.217 -4.885 1.00 53.75 123 ASN A C 1
ATOM 958 O O . ASN A 1 123 ? 20.123 44.484 -4.627 1.00 53.75 123 ASN A O 1
ATOM 962 N N . ILE A 1 124 ? 18.559 43.861 -6.114 1.00 55.06 124 ILE A N 1
ATOM 963 C CA . ILE A 1 124 ? 19.423 43.932 -7.295 1.00 55.06 124 ILE A CA 1
ATOM 964 C C . ILE A 1 124 ? 19.076 45.197 -8.083 1.00 55.06 124 ILE A C 1
ATOM 966 O O . ILE A 1 124 ? 17.992 45.363 -8.637 1.00 55.06 124 ILE A O 1
ATOM 970 N N . THR A 1 125 ? 20.070 46.073 -8.112 1.00 66.50 125 THR A N 1
ATOM 971 C CA . THR A 1 125 ? 20.271 47.268 -8.929 1.00 66.50 125 THR A CA 1
ATOM 972 C C . THR A 1 125 ? 19.725 47.165 -10.368 1.00 66.50 125 THR A C 1
ATOM 974 O O . THR A 1 125 ? 19.991 46.173 -11.050 1.00 66.50 125 THR A O 1
ATOM 977 N N . PRO A 1 126 ? 19.054 48.207 -10.903 1.00 58.22 126 PRO A N 1
ATOM 978 C CA . PRO A 1 126 ? 18.582 48.223 -12.286 1.00 58.22 126 PRO A CA 1
ATOM 979 C C . PRO A 1 126 ? 19.744 48.439 -13.269 1.00 58.22 126 PRO A C 1
ATOM 981 O O . PRO A 1 126 ? 20.382 49.491 -13.268 1.00 58.22 126 PRO A O 1
ATOM 984 N N . SER A 1 127 ? 19.999 47.464 -14.145 1.00 58.44 127 SER A N 1
ATOM 985 C CA . SER A 1 127 ? 20.877 47.630 -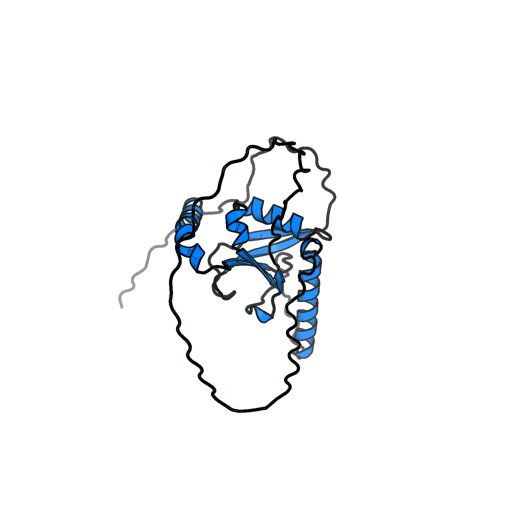15.310 1.00 58.44 127 SER A CA 1
ATOM 986 C C . SER A 1 127 ? 20.059 47.494 -16.590 1.00 58.44 127 SER A C 1
ATOM 988 O O . SER A 1 127 ? 19.554 46.426 -16.933 1.00 58.44 127 SER A O 1
ATOM 990 N N . ALA A 1 128 ? 19.875 48.629 -17.258 1.00 59.91 128 ALA A N 1
ATOM 991 C CA . ALA A 1 128 ? 19.139 48.763 -18.501 1.00 59.91 128 ALA A CA 1
ATOM 992 C C . ALA A 1 128 ? 19.878 48.064 -19.652 1.00 59.91 128 ALA A C 1
ATOM 994 O O . ALA A 1 128 ? 21.016 48.408 -19.963 1.00 59.91 128 ALA A O 1
ATOM 995 N N . THR A 1 129 ? 19.205 47.128 -20.325 1.00 71.06 129 THR A N 1
ATOM 996 C CA . THR A 1 129 ? 19.629 46.595 -21.629 1.00 71.06 129 THR A CA 1
ATOM 997 C C . THR A 1 129 ? 18.451 46.694 -22.613 1.00 71.06 129 THR A C 1
ATOM 999 O O . THR A 1 129 ? 17.342 46.301 -22.250 1.00 71.06 129 THR A O 1
ATOM 1002 N N . PRO A 1 130 ? 18.647 47.263 -23.820 1.00 74.75 130 PRO A N 1
ATOM 1003 C CA . PRO A 1 130 ? 17.575 47.554 -24.775 1.00 74.75 130 PRO A CA 1
ATOM 1004 C C . PRO A 1 130 ? 17.071 46.318 -25.556 1.00 74.75 130 PRO A C 1
ATOM 1006 O O . PRO A 1 130 ? 17.786 45.320 -25.662 1.00 74.75 130 PRO A O 1
ATOM 1009 N N . PRO A 1 131 ? 15.855 46.394 -26.138 1.00 73.38 131 PRO A N 1
ATOM 1010 C CA . PRO A 1 131 ? 15.215 45.293 -26.863 1.00 73.38 131 PRO A CA 1
ATOM 1011 C C . PRO A 1 131 ? 15.716 45.141 -28.316 1.00 73.38 131 PRO A C 1
ATOM 1013 O O . PRO A 1 131 ? 15.988 46.149 -28.974 1.00 73.38 131 PRO A O 1
ATOM 1016 N N . PRO A 1 132 ? 15.767 43.912 -28.870 1.00 75.44 132 PRO A N 1
ATOM 1017 C CA . PRO A 1 132 ? 15.889 43.694 -30.309 1.00 75.44 132 PRO A CA 1
ATOM 1018 C C . PRO A 1 132 ? 14.527 43.765 -31.041 1.00 75.44 132 PRO A C 1
ATOM 1020 O O . PRO A 1 132 ? 13.481 43.514 -30.437 1.00 75.44 132 PRO A O 1
ATOM 1023 N N . PRO A 1 133 ? 14.531 44.112 -32.344 1.00 66.31 133 PRO A N 1
ATOM 1024 C CA . PRO A 1 133 ? 13.331 44.412 -33.121 1.00 66.31 133 PRO A CA 1
ATOM 1025 C C . PRO A 1 133 ? 12.553 43.180 -33.601 1.00 66.31 133 PRO A C 1
ATOM 1027 O O . PRO A 1 133 ? 13.110 42.139 -33.949 1.00 66.31 133 PRO A O 1
ATOM 1030 N N . SER A 1 134 ? 11.240 43.387 -33.683 1.00 65.06 134 SER A N 1
ATOM 1031 C CA . SER A 1 134 ? 10.215 42.532 -34.272 1.00 65.06 134 SER A CA 1
ATOM 1032 C C . SER A 1 134 ? 10.515 42.101 -35.710 1.00 65.06 134 SER A C 1
ATOM 1034 O O . SER A 1 134 ? 10.833 42.931 -36.562 1.00 65.06 134 SER A O 1
ATOM 1036 N N . ALA A 1 135 ? 10.248 40.830 -36.009 1.00 55.91 135 ALA A N 1
ATOM 1037 C CA . ALA A 1 135 ? 9.942 40.364 -37.356 1.00 55.91 135 ALA A CA 1
ATOM 1038 C C . ALA A 1 135 ? 8.622 39.580 -37.326 1.00 55.91 135 ALA A C 1
ATOM 1040 O O . ALA A 1 135 ? 8.482 38.572 -36.639 1.00 55.91 135 ALA A O 1
ATOM 1041 N N . ALA A 1 136 ? 7.646 40.112 -38.056 1.00 50.47 136 ALA A N 1
ATOM 1042 C CA . ALA A 1 136 ? 6.360 39.506 -38.355 1.00 50.47 136 ALA A CA 1
ATOM 1043 C C . ALA A 1 136 ? 6.506 38.377 -39.390 1.00 50.47 136 ALA A C 1
ATOM 1045 O O . ALA A 1 136 ? 7.380 38.470 -40.254 1.00 50.47 136 ALA A O 1
ATOM 1046 N N . SER A 1 137 ? 5.594 37.394 -39.392 1.00 47.22 137 SER A N 1
ATOM 1047 C CA . SER A 1 137 ? 4.667 37.151 -40.523 1.00 47.22 137 SER A CA 1
ATOM 1048 C C . SER A 1 137 ? 3.878 35.831 -40.429 1.00 47.22 137 SER A C 1
ATOM 1050 O O . SER A 1 137 ? 4.444 34.772 -40.194 1.00 47.22 137 SER A O 1
ATOM 1052 N N . LEU A 1 138 ? 2.573 35.978 -40.707 1.00 52.31 138 LEU A N 1
ATOM 1053 C CA . LEU A 1 138 ? 1.653 35.164 -41.527 1.00 52.31 138 LEU A CA 1
ATOM 1054 C C . LEU A 1 138 ? 1.523 33.635 -41.336 1.00 52.31 138 LEU A C 1
ATOM 1056 O O . LEU A 1 138 ? 2.389 32.872 -41.747 1.00 52.31 138 LEU A O 1
ATOM 1060 N N . SER A 1 139 ? 0.317 33.190 -40.950 1.00 44.66 139 SER A N 1
ATOM 1061 C CA . SER A 1 139 ? -0.693 32.578 -41.855 1.00 44.66 139 SER A CA 1
ATOM 1062 C C . SER A 1 139 ? -1.831 31.974 -41.009 1.00 44.66 139 SER A C 1
ATOM 1064 O O . SER A 1 139 ? -1.603 31.029 -40.266 1.00 44.66 139 SER A O 1
ATOM 1066 N N . THR A 1 140 ? -3.012 32.596 -40.919 1.00 50.78 140 THR A N 1
ATOM 1067 C CA . THR A 1 140 ? -4.251 32.244 -41.661 1.00 50.78 140 THR A CA 1
ATOM 1068 C C . THR A 1 140 ? -4.458 30.754 -41.951 1.00 50.78 140 THR A C 1
ATOM 1070 O O . THR A 1 140 ? -3.707 30.155 -42.718 1.00 50.78 140 THR A O 1
ATOM 1073 N N . GLY A 1 141 ? -5.532 30.202 -41.381 1.00 48.50 141 GLY A N 1
ATOM 1074 C CA . GLY A 1 141 ? -6.027 28.845 -41.603 1.00 48.50 141 GLY A CA 1
ATOM 1075 C C . GLY A 1 141 ? -7.351 28.643 -40.870 1.00 48.50 141 GLY A C 1
ATOM 1076 O O . GLY A 1 141 ? -7.410 27.913 -39.890 1.00 48.50 141 GLY A O 1
ATOM 1077 N N . ASP A 1 142 ? -8.365 29.377 -41.322 1.00 47.25 142 ASP A N 1
ATOM 1078 C CA . ASP A 1 142 ? -9.765 29.291 -40.909 1.00 47.25 142 ASP A CA 1
ATOM 1079 C C . ASP A 1 142 ? -10.400 28.040 -41.545 1.00 47.25 142 ASP A C 1
ATOM 1081 O O . ASP A 1 142 ? -10.310 27.854 -42.762 1.00 47.25 142 ASP A O 1
ATOM 1085 N N . VAL A 1 143 ? -11.001 27.166 -40.738 1.00 64.38 143 VAL A N 1
ATOM 1086 C CA . VAL A 1 143 ? -11.906 26.110 -41.214 1.00 64.38 143 VAL A CA 1
ATOM 1087 C C . VAL A 1 143 ? -13.006 25.916 -40.178 1.00 64.38 143 VAL A C 1
ATOM 1089 O O . VAL A 1 143 ? -12.882 25.131 -39.238 1.00 64.38 143 VAL A O 1
ATOM 1092 N N . ASP A 1 144 ? -14.090 26.659 -40.381 1.00 51.53 144 ASP A N 1
ATOM 1093 C CA . ASP A 1 144 ? -15.412 26.354 -39.854 1.00 51.53 144 ASP A CA 1
ATOM 1094 C C . ASP A 1 144 ? -15.874 24.983 -40.364 1.00 51.53 144 ASP A C 1
ATOM 1096 O O . ASP A 1 144 ? -15.962 24.740 -41.572 1.00 51.53 144 ASP A O 1
ATOM 1100 N N . MET A 1 145 ? -16.230 24.087 -39.445 1.00 68.00 145 MET A N 1
ATOM 1101 C CA . MET A 1 145 ? -17.057 22.929 -39.772 1.00 68.00 145 MET A CA 1
ATOM 1102 C C . MET A 1 145 ? -18.166 22.796 -38.733 1.00 68.00 145 MET A C 1
ATOM 1104 O O . MET A 1 145 ? -18.064 22.090 -37.732 1.00 68.00 145 MET A O 1
ATOM 1108 N N . GLU A 1 146 ? -19.234 23.543 -38.999 1.00 55.59 146 GLU A N 1
ATOM 1109 C CA . GLU A 1 146 ? -20.516 23.479 -38.313 1.00 55.59 146 GLU A CA 1
ATOM 1110 C C . GLU A 1 146 ? -21.207 22.145 -38.656 1.00 55.59 146 GLU A C 1
ATOM 1112 O O . GLU A 1 146 ? -21.579 21.878 -39.800 1.00 55.59 146 GLU A O 1
ATOM 1117 N N . GLY A 1 147 ? -21.343 21.274 -37.655 1.00 49.81 147 GLY A N 1
ATOM 1118 C CA . GLY A 1 147 ? -21.981 19.964 -37.760 1.00 49.81 147 GLY A CA 1
ATOM 1119 C C . GLY A 1 147 ? -22.981 19.767 -36.628 1.00 49.81 147 GLY A C 1
ATOM 1120 O O . GLY A 1 147 ? -22.615 19.487 -35.494 1.00 49.81 147 GLY A O 1
ATOM 1121 N N . SER A 1 148 ? -24.254 19.953 -36.959 1.00 59.94 148 SER A N 1
ATOM 1122 C CA . SER A 1 148 ? -25.423 19.883 -36.080 1.00 59.94 148 SER A CA 1
ATOM 1123 C C . SER A 1 148 ? -25.687 18.507 -35.433 1.00 59.94 148 SER A C 1
ATOM 1125 O O . SER A 1 148 ? -25.368 17.480 -36.028 1.00 59.94 148 SER A O 1
ATOM 1127 N N . ARG A 1 149 ? -26.500 18.542 -34.350 1.00 44.81 149 ARG A N 1
ATOM 1128 C CA . ARG A 1 149 ? -27.342 17.477 -33.721 1.00 44.81 149 ARG A CA 1
ATOM 1129 C C . ARG A 1 149 ? -26.661 16.630 -32.628 1.00 44.81 149 ARG A C 1
ATOM 1131 O O . ARG A 1 149 ? -25.527 16.226 -32.788 1.00 44.81 149 ARG A O 1
ATOM 1138 N N . ALA A 1 150 ? -27.293 16.263 -31.510 1.00 43.53 150 ALA A N 1
ATOM 1139 C CA . ALA A 1 150 ? -28.661 16.421 -31.009 1.00 43.53 150 ALA A CA 1
ATOM 1140 C C . ALA A 1 150 ? -28.657 16.371 -29.468 1.00 43.53 150 ALA A C 1
ATOM 1142 O O . ALA A 1 150 ? -27.784 15.766 -28.854 1.00 43.53 150 ALA A O 1
ATOM 1143 N N . ALA A 1 151 ? -29.678 16.977 -28.866 1.00 57.75 151 ALA A N 1
ATOM 1144 C CA . ALA A 1 151 ? -30.002 16.866 -27.452 1.00 57.75 151 ALA A CA 1
ATOM 1145 C C . ALA A 1 151 ? -30.336 15.423 -27.041 1.00 57.75 151 ALA A C 1
ATOM 1147 O O . ALA A 1 151 ? -31.166 14.786 -27.692 1.00 57.75 151 ALA A O 1
ATOM 1148 N N . SER A 1 152 ? -29.776 14.955 -25.920 1.00 49.47 152 SER A N 1
ATOM 1149 C CA . SER A 1 152 ? -30.443 14.024 -24.997 1.00 49.47 152 SER A CA 1
ATOM 1150 C C . SER A 1 152 ? -29.617 13.733 -23.744 1.00 49.47 152 SER A C 1
ATOM 1152 O O . SER A 1 152 ? -28.406 13.572 -23.814 1.00 49.47 152 SER A O 1
ATOM 1154 N N . ALA A 1 153 ? -30.355 13.592 -22.641 1.00 45.00 153 ALA A N 1
ATOM 1155 C CA . ALA A 1 153 ? -29.986 13.019 -21.348 1.00 45.00 153 ALA A CA 1
ATOM 1156 C C . ALA A 1 153 ? -29.062 13.851 -20.437 1.00 45.00 153 ALA A C 1
ATOM 1158 O O . ALA A 1 153 ? -27.842 13.743 -20.442 1.00 45.00 153 ALA A O 1
ATOM 1159 N N . VAL A 1 154 ? -29.716 14.604 -19.548 1.00 48.84 154 VAL A N 1
ATOM 1160 C CA . VAL A 1 154 ? -29.261 14.871 -18.176 1.00 48.84 154 VAL A CA 1
ATOM 1161 C C . VAL A 1 154 ? -28.931 13.529 -17.512 1.00 48.84 154 VAL A C 1
ATOM 1163 O O . VAL A 1 154 ? -29.823 12.828 -17.040 1.00 48.84 154 VAL A O 1
ATOM 1166 N N . SER A 1 155 ? -27.656 13.148 -17.537 1.00 44.06 155 SER A N 1
ATOM 1167 C CA . SER A 1 155 ? -27.109 12.119 -16.661 1.00 44.06 155 SER A CA 1
ATOM 1168 C C . SER A 1 155 ? -26.557 12.833 -15.435 1.00 44.06 155 SER A C 1
ATOM 1170 O O . SER A 1 155 ? -25.756 13.759 -15.556 1.00 44.06 155 SER A O 1
ATOM 1172 N N . SER A 1 156 ? -27.037 12.450 -14.257 1.00 47.34 156 SER A N 1
ATOM 1173 C CA . SER A 1 156 ? -26.502 12.896 -12.973 1.00 47.34 156 SER A CA 1
ATOM 1174 C C . SER A 1 156 ? -25.115 12.286 -12.778 1.00 47.34 156 SER A C 1
ATOM 1176 O O . SER A 1 156 ? -24.949 11.300 -12.061 1.00 47.34 156 SER A O 1
ATOM 1178 N N . ASP A 1 157 ? -24.118 12.850 -13.453 1.00 38.91 157 ASP A N 1
ATOM 1179 C CA . ASP A 1 157 ? -22.718 12.499 -13.262 1.00 38.91 157 ASP A CA 1
ATOM 1180 C C . ASP A 1 157 ? -22.242 13.071 -11.922 1.00 38.91 157 ASP A C 1
ATOM 1182 O O . ASP A 1 157 ? -21.652 14.145 -11.837 1.00 38.91 157 ASP A O 1
ATOM 1186 N N . ASN A 1 158 ? -22.456 12.303 -10.852 1.00 47.53 158 ASN A N 1
ATOM 1187 C CA . ASN A 1 158 ? -21.823 12.497 -9.542 1.00 47.53 158 ASN A CA 1
ATOM 1188 C C . ASN A 1 158 ? -20.309 12.171 -9.555 1.00 47.53 158 ASN A C 1
ATOM 1190 O O . ASN A 1 158 ? -19.717 11.915 -8.509 1.00 47.53 158 ASN A O 1
ATOM 1194 N N . ASN A 1 159 ? -19.650 12.227 -10.717 1.00 41.38 159 ASN A N 1
ATOM 1195 C CA . ASN A 1 159 ? -18.195 12.146 -10.851 1.00 41.38 159 ASN A CA 1
ATOM 1196 C C . ASN A 1 159 ? -17.566 13.509 -10.552 1.00 41.38 159 ASN A C 1
ATOM 1198 O O . ASN A 1 159 ? -16.867 14.090 -11.384 1.00 41.38 159 ASN A O 1
ATOM 1202 N N . SER A 1 160 ? -17.809 14.037 -9.351 1.00 41.38 160 SER A N 1
ATOM 1203 C CA . SER A 1 160 ? -16.896 15.053 -8.843 1.00 41.38 160 SER A CA 1
ATOM 1204 C C . SER A 1 160 ? -15.516 14.398 -8.756 1.00 41.38 160 SER A C 1
ATOM 1206 O O . SER A 1 160 ? -15.407 13.324 -8.153 1.00 41.38 160 SER A O 1
ATOM 1208 N N . PRO A 1 161 ? -14.475 14.973 -9.390 1.00 46.50 161 PRO A N 1
ATOM 1209 C CA . PRO A 1 161 ? -13.121 14.485 -9.194 1.00 46.50 161 PRO A CA 1
ATOM 1210 C C . PRO A 1 161 ? -12.878 14.450 -7.684 1.00 46.50 161 PRO A C 1
ATOM 1212 O O . PRO A 1 161 ? -13.338 15.372 -7.001 1.00 46.50 161 PRO A O 1
ATOM 1215 N N . PRO A 1 162 ? -12.231 13.398 -7.148 1.00 51.06 162 PRO A N 1
ATOM 1216 C CA . PRO A 1 162 ? -11.925 13.348 -5.731 1.00 51.06 162 PRO A CA 1
ATOM 1217 C C . PRO A 1 162 ? -11.212 14.653 -5.409 1.00 51.06 162 PRO A C 1
ATOM 1219 O O . PRO A 1 162 ? -10.139 14.934 -5.949 1.00 51.06 162 PRO A O 1
ATOM 1222 N N . THR A 1 163 ? -11.864 15.494 -4.604 1.00 46.81 163 THR A N 1
ATOM 1223 C CA . THR A 1 163 ? -11.213 16.640 -3.986 1.00 46.81 163 THR A CA 1
ATOM 1224 C C . THR A 1 163 ? -9.899 16.112 -3.442 1.00 46.81 163 THR A C 1
ATOM 1226 O O . THR A 1 163 ? -9.891 15.008 -2.903 1.00 46.81 163 THR A O 1
ATOM 1229 N N . THR A 1 164 ? -8.792 16.819 -3.646 1.00 50.91 164 THR A N 1
ATOM 1230 C CA . THR A 1 164 ? -7.503 16.521 -3.012 1.00 50.91 164 THR A CA 1
ATOM 1231 C C . THR A 1 164 ? -7.684 16.620 -1.501 1.00 50.91 164 THR A C 1
ATOM 1233 O O . THR A 1 164 ? -7.380 17.635 -0.887 1.00 50.91 164 THR A O 1
ATOM 1236 N N . THR A 1 165 ? -8.311 15.606 -0.919 1.00 54.47 165 THR A N 1
ATOM 1237 C CA . THR A 1 165 ? -8.474 15.409 0.505 1.00 54.47 165 THR A CA 1
ATOM 1238 C C . THR A 1 165 ? -7.085 15.098 1.024 1.00 54.47 165 THR A C 1
ATOM 1240 O O . THR A 1 165 ? -6.378 14.292 0.417 1.00 54.47 165 THR A O 1
ATOM 1243 N N . ASP A 1 166 ? -6.694 15.763 2.106 1.00 66.88 166 ASP A N 1
ATOM 1244 C CA . ASP A 1 166 ? -5.452 15.536 2.841 1.00 66.88 166 ASP A CA 1
ATOM 1245 C C . ASP A 1 166 ? -5.276 14.045 3.170 1.00 66.88 166 ASP A C 1
ATOM 1247 O O . ASP A 1 166 ? -5.693 13.554 4.219 1.00 66.88 166 ASP A O 1
ATOM 1251 N N . ASN A 1 167 ? -4.654 13.300 2.254 1.00 71.00 167 ASN A N 1
ATOM 1252 C CA . ASN A 1 167 ? -4.331 11.888 2.444 1.00 71.00 167 ASN A CA 1
ATOM 1253 C C . ASN A 1 167 ? -3.240 11.702 3.511 1.00 71.00 167 ASN A C 1
ATOM 1255 O O . ASN A 1 167 ? -3.028 10.589 3.985 1.00 71.00 167 ASN A O 1
ATOM 1259 N N . ASP A 1 168 ? -2.574 12.786 3.911 1.00 78.44 168 ASP A N 1
ATOM 1260 C CA . ASP A 1 168 ? -1.479 12.780 4.877 1.00 78.44 168 ASP A CA 1
ATOM 1261 C C . ASP A 1 168 ? -1.924 12.347 6.282 1.00 78.44 168 ASP A C 1
ATOM 1263 O O . ASP A 1 168 ? -1.137 11.744 7.011 1.00 78.44 168 ASP A O 1
ATOM 1267 N N . ASN A 1 169 ? -3.191 12.587 6.634 1.00 85.56 169 ASN A N 1
ATOM 1268 C CA . ASN A 1 169 ? -3.745 12.264 7.954 1.00 85.56 169 ASN A CA 1
ATOM 1269 C C . ASN A 1 169 ? -4.470 10.913 8.001 1.00 85.56 169 ASN A C 1
ATOM 1271 O O . ASN A 1 169 ? -5.032 10.547 9.031 1.00 85.56 169 ASN A O 1
ATOM 1275 N N . VAL A 1 170 ? -4.509 10.177 6.891 1.00 90.94 170 VAL A N 1
ATOM 1276 C CA . VAL A 1 170 ? -5.204 8.892 6.850 1.00 90.94 170 VAL A CA 1
ATOM 1277 C C . VAL A 1 170 ? -4.359 7.844 7.571 1.00 90.94 170 VAL A C 1
ATOM 1279 O O . VAL A 1 170 ? -3.175 7.708 7.288 1.00 90.94 170 VAL A O 1
ATOM 1282 N N . CYS A 1 171 ? -4.953 7.086 8.492 1.00 94.44 171 CYS A N 1
ATOM 1283 C CA . CYS A 1 171 ? -4.274 5.978 9.158 1.00 94.44 171 CYS A CA 1
ATOM 1284 C C . CYS A 1 171 ? -4.527 4.670 8.398 1.00 94.44 171 CYS A C 1
ATOM 1286 O O . CYS A 1 171 ? -5.678 4.290 8.170 1.00 94.44 171 CYS A O 1
ATOM 1288 N N . LEU A 1 172 ? -3.462 3.962 7.999 1.00 94.88 172 LEU A N 1
ATOM 1289 C CA . LEU A 1 172 ? -3.600 2.704 7.252 1.00 94.88 172 LEU A CA 1
ATOM 1290 C C . LEU A 1 172 ? -4.309 1.616 8.075 1.00 94.88 172 LEU A C 1
ATOM 1292 O O . LEU A 1 172 ? -5.042 0.805 7.511 1.00 94.88 172 LEU A O 1
ATOM 1296 N N . TRP A 1 173 ? -4.115 1.618 9.393 1.00 95.56 173 TRP A N 1
ATOM 1297 C CA . TRP A 1 173 ? -4.798 0.707 10.307 1.00 95.56 173 TRP A CA 1
ATOM 1298 C C . TRP A 1 173 ? -6.319 0.812 10.181 1.00 95.56 173 TRP A C 1
ATOM 1300 O O . TRP A 1 173 ? -6.988 -0.177 9.882 1.00 95.56 173 TRP A O 1
ATOM 1310 N N . ASP A 1 174 ? -6.844 2.029 10.329 1.00 95.50 174 ASP A N 1
ATOM 1311 C CA . ASP A 1 174 ? -8.281 2.300 10.291 1.00 95.50 174 ASP A CA 1
ATOM 1312 C C . ASP A 1 174 ? -8.866 1.999 8.907 1.00 95.50 174 ASP A C 1
ATOM 1314 O O . ASP A 1 174 ? -9.987 1.504 8.788 1.00 95.50 174 ASP A O 1
ATOM 1318 N N . LEU A 1 175 ? -8.098 2.258 7.841 1.00 95.19 175 LEU A N 1
ATOM 1319 C CA . LEU A 1 175 ? -8.504 1.915 6.478 1.00 95.19 175 LEU A CA 1
ATOM 1320 C C . LEU A 1 175 ? -8.732 0.416 6.295 1.00 95.19 175 LEU A C 1
ATOM 1322 O O . LEU A 1 175 ? -9.713 0.025 5.661 1.00 95.19 175 LEU A O 1
ATOM 1326 N N . LEU A 1 176 ? -7.811 -0.407 6.795 1.00 95.31 176 LEU A N 1
ATOM 1327 C CA . LEU A 1 176 ? -7.908 -1.859 6.674 1.00 95.31 176 LEU A CA 1
ATOM 1328 C C . LEU A 1 176 ? -9.029 -2.414 7.547 1.00 95.31 176 LEU A C 1
ATOM 1330 O O . LEU A 1 176 ? -9.757 -3.292 7.100 1.00 95.31 176 LEU A O 1
ATOM 1334 N N . GLU A 1 177 ? -9.231 -1.854 8.738 1.00 95.00 177 GLU A N 1
ATOM 1335 C CA . GLU A 1 177 ? -10.339 -2.237 9.615 1.00 95.00 177 GLU A CA 1
ATOM 1336 C C . GLU A 1 177 ? -11.703 -1.923 8.981 1.00 95.00 177 GLU A C 1
ATOM 1338 O O . GLU A 1 177 ? -12.580 -2.783 8.947 1.00 95.00 177 GLU A O 1
ATOM 1343 N N . GLN A 1 178 ? -11.856 -0.749 8.359 1.00 95.25 178 GLN A N 1
ATOM 1344 C CA . GLN A 1 178 ? -13.064 -0.396 7.598 1.00 95.25 178 GLN A CA 1
ATOM 1345 C C . GLN A 1 178 ? -13.283 -1.285 6.366 1.00 95.25 178 GLN A C 1
ATOM 1347 O O . GLN A 1 178 ? -14.422 -1.528 5.960 1.00 95.25 178 GLN A O 1
ATOM 1352 N N . LEU A 1 179 ? -12.204 -1.716 5.705 1.00 94.19 179 LEU A N 1
ATOM 1353 C CA . LEU A 1 179 ? -12.293 -2.641 4.576 1.00 94.19 179 LEU A CA 1
ATOM 1354 C C . LEU A 1 179 ? -12.726 -4.029 5.045 1.00 94.19 179 LEU A C 1
ATOM 1356 O O . LEU A 1 179 ? -13.621 -4.599 4.432 1.00 94.19 179 LEU A O 1
ATOM 1360 N N . GLN A 1 180 ? -12.147 -4.526 6.137 1.00 93.19 180 GLN A N 1
ATOM 1361 C CA . GLN A 1 180 ? -12.503 -5.818 6.716 1.00 93.19 180 GLN A CA 1
ATOM 1362 C C . GLN A 1 180 ? -13.966 -5.848 7.173 1.00 93.19 180 GLN A C 1
ATOM 1364 O O . GLN A 1 180 ? -14.691 -6.759 6.792 1.00 93.19 180 GLN A O 1
ATOM 1369 N N . GLN A 1 181 ? -14.432 -4.817 7.887 1.00 94.06 181 GLN A N 1
ATOM 1370 C CA . GLN A 1 181 ? -15.830 -4.725 8.332 1.00 94.06 181 GLN A CA 1
ATOM 1371 C C . GLN A 1 181 ? -16.821 -4.810 7.165 1.00 94.06 181 GLN A C 1
ATOM 1373 O O . GLN A 1 181 ? -17.804 -5.541 7.237 1.00 94.06 181 GLN A O 1
ATOM 1378 N N . ARG A 1 182 ? -16.538 -4.122 6.050 1.00 93.69 182 ARG A N 1
ATOM 1379 C CA . ARG A 1 182 ? -17.378 -4.223 4.846 1.00 93.69 182 ARG A CA 1
ATOM 1380 C C . ARG A 1 182 ? -17.386 -5.620 4.238 1.00 93.69 182 ARG A C 1
ATOM 1382 O O . ARG A 1 182 ? -18.385 -6.004 3.640 1.00 93.69 182 ARG A O 1
ATOM 1389 N N . GLU A 1 183 ? -16.286 -6.359 4.334 1.00 90.94 183 GLU A N 1
ATOM 1390 C CA . GLU A 1 183 ? -16.241 -7.737 3.845 1.00 90.94 183 GLU A CA 1
ATOM 1391 C C . GLU A 1 183 ? -17.040 -8.688 4.727 1.00 90.94 183 GLU A C 1
ATOM 1393 O O . GLU A 1 183 ? -17.750 -9.544 4.202 1.00 90.94 183 GLU A O 1
ATOM 1398 N N . ASP A 1 184 ? -16.988 -8.491 6.041 1.00 90.19 184 ASP A N 1
ATOM 1399 C CA . ASP A 1 184 ? -17.772 -9.275 6.991 1.00 90.19 184 ASP A CA 1
ATOM 1400 C C . ASP A 1 184 ? -19.284 -9.047 6.760 1.00 90.19 184 ASP A C 1
ATOM 1402 O O . ASP A 1 184 ? -20.045 -10.008 6.640 1.00 90.19 184 ASP A O 1
ATOM 1406 N N . GLU A 1 185 ? -19.715 -7.797 6.538 1.00 92.12 185 GLU A N 1
ATOM 1407 C CA . GLU A 1 185 ? -21.108 -7.452 6.183 1.00 92.12 185 GLU A CA 1
ATOM 1408 C C . GLU A 1 185 ? -21.575 -8.067 4.848 1.00 92.12 185 GLU A C 1
ATOM 1410 O O . GLU A 1 185 ? -22.751 -8.411 4.676 1.00 92.12 185 GLU A O 1
ATOM 1415 N N . LEU A 1 186 ? -20.674 -8.179 3.865 1.00 89.69 186 LEU A N 1
ATOM 1416 C CA . LEU A 1 186 ? -20.971 -8.807 2.573 1.00 89.69 186 LEU A CA 1
ATOM 1417 C C . LEU A 1 186 ? -21.020 -10.333 2.674 1.00 89.69 186 LEU A C 1
ATOM 1419 O O . LEU A 1 186 ? -21.792 -10.961 1.940 1.00 89.69 186 LEU A O 1
ATOM 1423 N N . ALA A 1 187 ? -20.206 -10.920 3.554 1.00 87.88 187 ALA A N 1
ATOM 1424 C CA . ALA A 1 187 ? -20.213 -12.348 3.830 1.00 87.88 187 ALA A CA 1
ATOM 1425 C C . ALA A 1 187 ? -21.525 -12.761 4.509 1.00 87.88 187 ALA A C 1
ATOM 1427 O O . ALA A 1 187 ? -22.171 -13.694 4.031 1.00 87.88 187 ALA A O 1
ATOM 1428 N N . GLU A 1 188 ? -21.983 -12.013 5.521 1.00 90.50 188 GLU A N 1
ATOM 1429 C CA . GLU A 1 188 ? -23.247 -12.280 6.227 1.00 90.50 188 GLU A CA 1
ATOM 1430 C C . GLU A 1 188 ? -24.466 -12.318 5.292 1.00 90.50 188 GLU A C 1
ATOM 1432 O O . GLU A 1 188 ? -25.372 -13.128 5.481 1.00 90.50 188 GLU A O 1
ATOM 1437 N N . GLN A 1 189 ? -24.478 -11.500 4.236 1.00 89.19 189 GLN A N 1
ATOM 1438 C CA . GLN A 1 189 ? -25.561 -11.494 3.243 1.00 89.19 189 GLN A CA 1
ATOM 1439 C C . GLN A 1 189 ? -25.567 -12.729 2.326 1.00 89.19 189 GLN A C 1
ATOM 1441 O O . GLN A 1 189 ? -26.565 -12.974 1.645 1.00 89.19 189 GLN A O 1
ATOM 1446 N N . GLN A 1 190 ? -24.468 -13.485 2.267 1.00 82.62 190 GLN A N 1
ATOM 1447 C CA . GLN A 1 190 ? -24.282 -14.595 1.326 1.00 82.62 190 GLN A CA 1
ATOM 1448 C C . GLN A 1 190 ? -24.235 -15.975 1.992 1.00 82.62 190 GLN A C 1
ATOM 1450 O O . GLN A 1 190 ? -24.425 -16.978 1.300 1.00 82.62 190 GLN A O 1
ATOM 1455 N N . THR A 1 191 ? -23.982 -16.065 3.298 1.00 71.75 191 THR A N 1
ATOM 1456 C CA . THR A 1 191 ? -23.828 -17.361 3.974 1.00 71.75 191 THR A CA 1
ATOM 1457 C C . THR A 1 191 ? -25.129 -17.913 4.545 1.00 71.75 191 THR A C 1
ATOM 1459 O O . THR A 1 191 ? -25.629 -17.463 5.571 1.00 71.75 191 THR A O 1
ATOM 1462 N N . GLU A 1 192 ? -25.598 -18.996 3.924 1.00 68.88 192 GLU A N 1
ATOM 1463 C CA . GLU A 1 192 ? -26.262 -20.087 4.642 1.00 68.88 192 GLU A CA 1
ATOM 1464 C C . GLU A 1 192 ? -25.265 -20.745 5.622 1.00 68.88 192 GLU A C 1
ATOM 1466 O O . GLU A 1 192 ? -24.061 -20.757 5.334 1.00 68.88 192 GLU A O 1
ATOM 1471 N N . PRO A 1 193 ? -25.722 -21.267 6.777 1.00 70.38 193 PRO A N 1
ATOM 1472 C CA . PRO A 1 193 ? -24.857 -21.765 7.847 1.00 70.38 193 PRO A CA 1
ATOM 1473 C C . PRO A 1 193 ? -23.957 -22.895 7.335 1.00 70.38 193 PRO A C 1
ATOM 1475 O O . PRO A 1 193 ? -24.417 -24.005 7.078 1.00 70.38 193 PRO A O 1
ATOM 1478 N N . LYS A 1 194 ? -22.667 -22.594 7.162 1.00 64.75 194 LYS A N 1
ATOM 1479 C CA . LYS A 1 194 ? -21.630 -23.594 6.910 1.00 64.75 194 LYS A CA 1
ATOM 1480 C C . LYS A 1 194 ? -21.067 -24.038 8.246 1.00 64.75 194 LYS A C 1
ATOM 1482 O O . LYS A 1 194 ? -20.626 -23.200 9.027 1.00 64.75 194 LYS A O 1
ATOM 1487 N N . ASP A 1 195 ? -21.111 -25.345 8.467 1.00 75.56 195 ASP A N 1
ATOM 1488 C CA . ASP A 1 195 ? -20.577 -26.009 9.648 1.00 75.56 195 ASP A CA 1
ATOM 1489 C C . ASP A 1 195 ? -19.148 -25.518 9.936 1.00 75.56 195 ASP A C 1
ATOM 1491 O O . ASP A 1 195 ? -18.279 -25.552 9.060 1.00 75.56 195 ASP A O 1
ATOM 1495 N N . GLU A 1 196 ? -18.948 -25.001 11.151 1.00 74.50 196 GLU A N 1
ATOM 1496 C CA . GLU A 1 196 ? -17.679 -24.493 11.676 1.00 74.50 196 GLU A CA 1
ATOM 1497 C C . GLU A 1 196 ? -16.620 -25.604 11.654 1.00 74.50 196 GLU A C 1
ATOM 1499 O O . GLU A 1 196 ? -16.520 -26.414 12.575 1.00 74.50 196 GLU A O 1
ATOM 1504 N N . GLU A 1 197 ? -15.814 -25.661 10.599 1.00 75.00 197 GLU A N 1
ATOM 1505 C CA . GLU A 1 197 ? -14.579 -26.438 10.608 1.00 75.00 197 GLU A CA 1
ATOM 1506 C C . GLU A 1 197 ? -13.450 -25.530 11.115 1.00 75.00 197 GLU A C 1
ATOM 1508 O O . GLU A 1 197 ? -13.209 -24.457 10.561 1.00 75.00 197 GLU A O 1
ATOM 1513 N N . ASP A 1 198 ? -12.803 -25.951 12.207 1.00 65.12 198 ASP A N 1
ATOM 1514 C CA . ASP A 1 198 ? -11.751 -25.260 12.967 1.00 65.12 198 ASP A CA 1
ATOM 1515 C C . ASP A 1 198 ? -10.629 -24.701 12.062 1.00 65.12 198 ASP A C 1
ATOM 1517 O O . ASP A 1 198 ? -9.584 -25.320 11.821 1.00 65.12 198 ASP A O 1
ATOM 1521 N N . GLN A 1 199 ? -10.832 -23.489 11.541 1.00 65.38 199 GLN A N 1
ATOM 1522 C CA . GLN A 1 199 ? -9.850 -22.787 10.727 1.00 65.38 199 GLN A CA 1
ATOM 1523 C C . GLN A 1 199 ? -8.750 -22.264 11.656 1.00 65.38 199 GLN A C 1
ATOM 1525 O O . GLN A 1 199 ? -8.832 -21.176 12.229 1.00 65.38 199 GLN A O 1
ATOM 1530 N N . LYS A 1 200 ? -7.709 -23.084 11.822 1.00 64.56 200 LYS A N 1
ATOM 1531 C CA . LYS A 1 200 ? -6.468 -22.783 12.544 1.00 64.56 200 LYS A CA 1
ATOM 1532 C C . LYS A 1 200 ? -5.963 -21.394 12.126 1.00 64.56 200 LYS A C 1
ATOM 1534 O O . LYS A 1 200 ? -5.427 -21.244 11.028 1.00 64.56 200 LYS A O 1
ATOM 1539 N N . ARG A 1 201 ? -6.192 -20.380 12.975 1.00 54.94 201 ARG A N 1
ATOM 1540 C CA . ARG A 1 201 ? -5.856 -18.975 12.692 1.00 54.94 201 ARG A CA 1
ATOM 1541 C C . ARG A 1 201 ? -4.381 -18.888 12.314 1.00 54.94 201 ARG A C 1
ATOM 1543 O O . ARG A 1 201 ? -3.509 -19.178 13.131 1.00 54.94 201 ARG A O 1
ATOM 1550 N N . GLY A 1 202 ? -4.126 -18.549 11.053 1.00 68.31 202 GLY A N 1
ATOM 1551 C CA . GLY A 1 202 ? -2.795 -18.215 10.567 1.00 68.31 202 GLY A CA 1
ATOM 1552 C C . GLY A 1 202 ? -2.242 -16.967 11.268 1.00 68.31 202 GLY A C 1
ATOM 1553 O O . GLY A 1 202 ? -2.904 -16.411 12.147 1.00 68.31 202 GLY A O 1
ATOM 1554 N N . PRO A 1 203 ? -1.028 -16.522 10.900 1.00 69.88 203 PRO A N 1
ATOM 1555 C CA . PRO A 1 203 ? -0.473 -15.271 11.412 1.00 69.88 203 PRO A CA 1
ATOM 1556 C C . PRO A 1 203 ? -1.494 -14.133 11.272 1.00 69.88 203 PRO A C 1
ATOM 1558 O O . PRO A 1 203 ? -2.211 -14.070 10.274 1.00 69.88 203 PRO A O 1
ATOM 1561 N N . ASP A 1 204 ? -1.558 -13.264 12.285 1.00 86.12 204 ASP A N 1
ATOM 1562 C CA . ASP A 1 204 ? -2.484 -12.128 12.372 1.00 86.12 204 ASP A CA 1
ATOM 1563 C C . ASP A 1 204 ? -2.119 -11.066 11.322 1.00 86.12 204 ASP A C 1
ATOM 1565 O O . ASP A 1 204 ? -1.408 -10.089 11.583 1.00 86.12 204 ASP A O 1
ATOM 1569 N N . VAL A 1 205 ? -2.504 -11.344 10.078 1.00 92.81 205 VAL A N 1
ATOM 1570 C CA . VAL A 1 205 ? -2.267 -10.481 8.930 1.00 92.81 205 VAL A CA 1
ATOM 1571 C C . VAL A 1 205 ? -3.574 -9.775 8.598 1.00 92.81 205 VAL A C 1
ATOM 1573 O O . VAL A 1 205 ? -4.559 -10.396 8.205 1.00 92.81 205 VAL A O 1
ATOM 1576 N N . ALA A 1 206 ? -3.569 -8.457 8.758 1.00 94.88 206 ALA A N 1
ATOM 1577 C CA . ALA A 1 206 ? -4.764 -7.621 8.685 1.00 94.88 206 ALA A CA 1
ATOM 1578 C C . ALA A 1 206 ? -5.229 -7.317 7.252 1.00 94.88 206 ALA A C 1
ATOM 1580 O O . ALA A 1 206 ? -6.323 -6.799 7.050 1.00 94.88 206 ALA A O 1
ATOM 1581 N N . GLY A 1 207 ? -4.388 -7.588 6.255 1.00 96.12 207 GLY A N 1
ATOM 1582 C CA . GLY A 1 207 ? -4.648 -7.284 4.853 1.00 96.12 207 GLY A CA 1
ATOM 1583 C C . GLY A 1 207 ? -3.351 -7.159 4.066 1.00 96.12 207 GLY A C 1
ATOM 1584 O O . GLY A 1 207 ? -2.316 -7.702 4.467 1.00 96.12 207 GLY A O 1
ATOM 1585 N N . PHE A 1 208 ? -3.396 -6.420 2.959 1.00 97.19 208 PHE A N 1
ATOM 1586 C CA . PHE A 1 208 ? -2.228 -6.229 2.102 1.00 97.19 208 PHE A CA 1
ATOM 1587 C C . PHE A 1 208 ? -2.046 -4.794 1.597 1.00 97.19 208 PHE A C 1
ATOM 1589 O O . PHE A 1 208 ? -2.984 -3.994 1.560 1.00 97.19 208 PHE A O 1
ATOM 1596 N N . ILE A 1 209 ? -0.819 -4.503 1.155 1.00 96.94 209 ILE A N 1
ATOM 1597 C CA . ILE A 1 209 ? -0.417 -3.326 0.384 1.00 96.94 209 ILE A CA 1
ATOM 1598 C C . ILE A 1 209 ? 0.130 -3.801 -0.968 1.00 96.94 209 ILE A C 1
ATOM 1600 O O . ILE A 1 209 ? 1.201 -4.400 -1.063 1.00 96.94 209 ILE A O 1
ATOM 1604 N N . GLY A 1 210 ? -0.599 -3.496 -2.032 1.00 96.56 210 GLY A N 1
ATOM 1605 C CA . GLY A 1 210 ? -0.183 -3.699 -3.408 1.00 96.56 210 GLY A CA 1
ATOM 1606 C C . GLY A 1 210 ? 0.489 -2.451 -3.980 1.00 96.56 210 GLY A C 1
ATOM 1607 O O . GLY A 1 210 ? -0.091 -1.362 -3.986 1.00 96.56 210 GLY A O 1
ATOM 1608 N N . LEU A 1 211 ? 1.688 -2.620 -4.527 1.00 95.56 211 LEU A N 1
ATOM 1609 C CA . LEU A 1 211 ? 2.440 -1.578 -5.224 1.00 95.56 211 LEU A CA 1
ATOM 1610 C C . LEU A 1 211 ? 2.356 -1.807 -6.737 1.00 95.56 211 LEU A C 1
ATOM 1612 O O . LEU A 1 211 ? 2.675 -2.889 -7.231 1.00 95.56 211 LEU A O 1
ATOM 1616 N N . HIS A 1 212 ? 1.938 -0.793 -7.493 1.00 93.56 212 HIS A N 1
ATOM 1617 C CA . HIS A 1 212 ? 1.890 -0.867 -8.956 1.00 93.56 212 HIS A CA 1
ATOM 1618 C C . HIS A 1 212 ? 2.490 0.384 -9.589 1.00 93.56 212 HIS A C 1
ATOM 1620 O O . HIS A 1 212 ? 2.399 1.476 -9.047 1.00 93.56 212 HIS A O 1
ATOM 1626 N N . HIS A 1 213 ? 3.094 0.259 -10.765 1.00 88.69 213 HIS A N 1
ATOM 1627 C CA . HIS A 1 213 ? 3.613 1.424 -11.481 1.00 88.69 213 HIS A CA 1
ATOM 1628 C C . HIS A 1 213 ? 2.484 2.206 -12.162 1.00 88.69 213 HIS A C 1
ATOM 1630 O O . HIS A 1 213 ? 1.736 1.635 -12.961 1.00 88.69 213 HIS A O 1
ATOM 1636 N N . VAL A 1 214 ? 2.409 3.515 -11.897 1.00 82.56 214 VAL A N 1
ATOM 1637 C CA . VAL A 1 214 ? 1.394 4.417 -12.478 1.00 82.56 214 VAL A CA 1
ATOM 1638 C C . VAL A 1 214 ? 1.708 4.748 -13.941 1.00 82.56 214 VAL A C 1
ATOM 1640 O O . VAL A 1 214 ? 0.799 4.880 -14.756 1.00 82.56 214 VAL A O 1
ATOM 1643 N N . ASP A 1 215 ? 2.991 4.832 -14.314 1.00 72.06 215 ASP A N 1
ATOM 1644 C CA . ASP A 1 215 ? 3.405 5.259 -15.656 1.00 72.06 215 ASP A CA 1
ATOM 1645 C C . ASP A 1 215 ? 3.939 4.102 -16.524 1.00 72.06 215 ASP A C 1
ATOM 1647 O O . ASP A 1 215 ? 4.888 3.396 -16.166 1.00 72.06 215 ASP A O 1
ATOM 1651 N N . ARG A 1 216 ? 3.366 3.945 -17.729 1.00 54.69 216 ARG A N 1
ATOM 1652 C CA . ARG A 1 216 ? 3.859 3.014 -18.763 1.00 54.69 216 ARG A CA 1
ATOM 1653 C C . ARG A 1 216 ? 5.212 3.449 -19.333 1.00 54.69 216 ARG A C 1
ATOM 1655 O O . ARG A 1 216 ? 5.988 2.586 -19.746 1.00 54.69 216 ARG A O 1
ATOM 1662 N N . SER A 1 217 ? 5.503 4.748 -19.337 1.00 56.19 217 SER A N 1
ATOM 1663 C CA . SER A 1 217 ? 6.695 5.348 -19.958 1.00 56.19 217 SER A CA 1
ATOM 1664 C C . SER A 1 217 ? 7.962 5.126 -19.124 1.00 56.19 217 SER A C 1
ATOM 1666 O O . SER A 1 217 ? 9.072 5.068 -19.655 1.00 56.19 217 SER A O 1
ATOM 1668 N N . SER A 1 218 ? 7.806 4.936 -17.810 1.00 51.72 218 SER A N 1
ATOM 1669 C CA . SER A 1 218 ? 8.917 4.738 -16.869 1.00 51.72 218 SER A CA 1
ATOM 1670 C C . SER A 1 218 ? 9.533 3.326 -16.928 1.00 51.72 218 SER A C 1
ATOM 1672 O O . SER A 1 218 ? 10.647 3.097 -16.449 1.00 51.72 218 SER A O 1
ATOM 1674 N N . ARG A 1 219 ? 8.870 2.374 -17.604 1.00 52.19 219 ARG A N 1
ATOM 1675 C CA . ARG A 1 219 ? 9.323 0.974 -17.729 1.00 52.19 219 ARG A CA 1
ATOM 1676 C C . ARG A 1 219 ? 10.697 0.811 -18.360 1.00 52.19 219 ARG A C 1
ATOM 1678 O O . ARG A 1 219 ? 11.424 -0.106 -17.987 1.00 52.19 219 ARG A O 1
ATOM 1685 N N . HIS A 1 220 ? 11.079 1.686 -19.288 1.00 53.19 220 HIS A N 1
ATOM 1686 C CA . HIS A 1 220 ? 12.327 1.467 -20.014 1.00 53.19 220 HIS A CA 1
ATOM 1687 C C . HIS A 1 220 ? 13.574 1.659 -19.136 1.00 53.19 220 HIS A C 1
ATOM 1689 O O . HIS A 1 220 ? 14.619 1.089 -19.439 1.00 53.19 220 HIS A O 1
ATOM 1695 N N . ARG A 1 221 ? 13.457 2.412 -18.031 1.00 54.47 221 ARG A N 1
ATOM 1696 C CA . ARG A 1 221 ? 14.564 2.672 -17.098 1.00 54.47 221 ARG A CA 1
ATOM 1697 C C . ARG A 1 221 ? 14.607 1.699 -15.914 1.00 54.47 221 ARG A C 1
ATOM 1699 O O . ARG A 1 221 ? 15.687 1.452 -15.395 1.00 54.47 221 ARG A O 1
ATOM 1706 N N . ASN A 1 222 ? 13.473 1.108 -15.528 1.00 50.25 222 ASN A N 1
ATOM 1707 C CA . ASN A 1 222 ? 13.362 0.327 -14.287 1.00 50.25 222 ASN A CA 1
ATOM 1708 C C . ASN A 1 222 ? 13.666 -1.181 -14.432 1.00 50.25 222 ASN A C 1
ATOM 1710 O O . ASN A 1 222 ? 13.923 -1.867 -13.449 1.00 50.25 222 ASN A O 1
ATOM 1714 N N . LEU A 1 223 ? 13.764 -1.692 -15.666 1.00 57.31 223 LEU A N 1
ATOM 1715 C CA . LEU A 1 223 ? 14.250 -3.055 -15.957 1.00 57.31 223 LEU A CA 1
ATOM 1716 C C . LEU A 1 223 ? 15.642 -3.347 -15.360 1.00 57.31 223 LEU A C 1
ATOM 1718 O O . LEU A 1 223 ? 15.989 -4.502 -15.121 1.00 57.31 223 LEU A O 1
ATOM 1722 N N . HIS A 1 224 ? 16.444 -2.307 -15.118 1.00 54.47 224 HIS A N 1
ATOM 1723 C CA . HIS A 1 224 ? 17.737 -2.438 -14.450 1.00 54.47 224 HIS A CA 1
ATOM 1724 C C . HIS A 1 224 ? 17.612 -2.664 -12.935 1.00 54.47 224 HIS A C 1
ATOM 1726 O O . HIS A 1 224 ? 18.432 -3.392 -12.383 1.00 54.47 224 HIS A O 1
ATOM 1732 N N . HIS A 1 225 ? 16.584 -2.115 -12.278 1.00 56.66 225 HIS A N 1
ATOM 1733 C CA . HIS A 1 225 ? 16.361 -2.293 -10.840 1.00 56.66 225 HIS A CA 1
ATOM 1734 C C . HIS A 1 225 ? 15.786 -3.682 -10.529 1.00 56.66 225 HIS A C 1
ATOM 1736 O O . HIS A 1 225 ? 16.288 -4.369 -9.643 1.00 56.66 225 HIS A O 1
ATOM 1742 N N . GLU A 1 226 ? 14.832 -4.175 -11.334 1.00 54.31 226 GLU A N 1
ATOM 1743 C CA . GLU A 1 226 ? 14.327 -5.555 -11.199 1.00 54.31 226 GLU A CA 1
ATOM 1744 C C . GLU A 1 226 ? 15.436 -6.608 -11.370 1.00 54.31 226 GLU A C 1
ATOM 1746 O O . GLU A 1 226 ? 15.412 -7.661 -10.730 1.00 54.31 226 GLU A O 1
ATOM 1751 N N . ARG A 1 227 ? 16.441 -6.327 -12.214 1.00 56.44 227 ARG A N 1
ATOM 1752 C CA . ARG A 1 227 ? 17.629 -7.185 -12.334 1.00 56.44 227 ARG A CA 1
ATOM 1753 C C . ARG A 1 227 ? 18.532 -7.120 -11.104 1.00 56.44 227 ARG A C 1
ATOM 1755 O O . ARG A 1 227 ? 19.131 -8.138 -10.783 1.00 56.44 227 ARG A O 1
ATOM 1762 N N . ALA A 1 228 ? 18.627 -5.976 -10.428 1.00 53.69 228 ALA A N 1
ATOM 1763 C CA . ALA A 1 228 ? 19.444 -5.832 -9.225 1.00 53.69 228 ALA A CA 1
ATOM 1764 C C . ALA A 1 228 ? 18.849 -6.598 -8.031 1.00 53.69 228 ALA A C 1
ATOM 1766 O O . ALA A 1 228 ? 19.589 -7.264 -7.313 1.00 53.69 228 ALA A O 1
ATOM 1767 N N . ILE A 1 229 ? 17.519 -6.595 -7.874 1.00 53.81 229 ILE A N 1
ATOM 1768 C CA . ILE A 1 229 ? 16.839 -7.317 -6.783 1.00 53.81 229 ILE A CA 1
ATOM 1769 C C . ILE A 1 229 ? 16.995 -8.841 -6.925 1.00 53.81 229 ILE A C 1
ATOM 1771 O O . ILE A 1 229 ? 17.171 -9.532 -5.928 1.00 53.81 229 ILE A O 1
ATOM 1775 N N . ARG A 1 230 ? 17.019 -9.385 -8.152 1.00 55.75 230 ARG A N 1
ATOM 1776 C CA . ARG A 1 230 ? 17.262 -10.827 -8.373 1.00 55.75 230 ARG A CA 1
ATOM 1777 C C . ARG A 1 230 ? 18.687 -11.297 -8.081 1.00 55.75 230 ARG A C 1
ATOM 1779 O O . ARG A 1 230 ? 18.897 -12.498 -8.054 1.00 55.75 230 ARG A O 1
ATOM 1786 N N . ILE A 1 231 ? 19.659 -10.396 -7.946 1.00 51.81 231 ILE A N 1
ATOM 1787 C CA . ILE A 1 231 ? 21.061 -10.775 -7.695 1.00 51.81 231 ILE A CA 1
ATOM 1788 C C . ILE A 1 231 ? 21.341 -10.901 -6.187 1.00 51.81 231 ILE A C 1
ATOM 1790 O O . ILE A 1 231 ? 22.350 -11.482 -5.802 1.00 51.81 231 ILE A O 1
ATOM 1794 N N . LEU A 1 232 ? 20.462 -10.370 -5.334 1.00 50.75 232 LEU A N 1
ATOM 1795 C CA . LEU A 1 232 ? 20.660 -10.330 -3.882 1.00 50.75 232 LEU A CA 1
ATOM 1796 C C . LEU A 1 232 ? 19.935 -11.447 -3.109 1.00 50.75 232 LEU A C 1
ATOM 1798 O O . LEU A 1 232 ? 20.086 -11.505 -1.893 1.00 50.75 232 LEU A O 1
ATOM 1802 N N . ASN A 1 233 ? 19.209 -12.331 -3.799 1.00 40.78 233 ASN A N 1
ATOM 1803 C CA . ASN A 1 233 ? 18.612 -13.560 -3.259 1.00 40.78 233 ASN A CA 1
ATOM 1804 C C . ASN A 1 233 ? 19.146 -14.772 -4.023 1.00 40.78 233 ASN A C 1
ATOM 1806 O O . ASN A 1 233 ? 19.209 -15.860 -3.413 1.00 40.78 233 ASN A O 1
#

InterPro domains:
  IPR029346 Ubiquitin carboxyl-terminal hydrolase, C-terminal [PF14533] (28-87)

Secondary structure (DSSP, 8-state):
----PPPP----------------S-----------EEEEEEEEEESEEEEE-SPPEEEEEETT-BHHHHHHHHHHHHT--HHHHTTEEEEEE-TT--SGGGSEEE-----------------------PPPPP--------------------------------GGG-BHHHHHHHHHHHHHHHHHTT------------S-EEEEEEEEES-STTHHHHHHHHHHHTT--

Radius of gyration: 28.32 Å; chains: 1; bounding box: 56×104×66 Å

Foldseek 3Di:
DDDDDDDDDDPDDDPDDPPPPDDPDDPPCPPPDPFDKFWAWEFEAEPWPVRTDDDIDIDIFGPQDFPQNSLVVVCVVVVDDLVVSQQKKKWWAFPPDRGSVLIDTQHRDPPPPPPPPPPPPPPDDDDDDDDDDDDDDDDDDDDDDDDDDDDDDPDPPPCPPPDPDPSRSDGPVVVLVVSVVVVVVVVVVPDDDDPDDPPPDDGRHSTYMYIYGNDPVCVVPCVVVVVVVVVVD

Sequence (233 aa):
HMNLGTPGVSDVVAELCTSNDNAAEDAMMDTAEDKPSKNVEVFHFYRDLSHAHSVPFLFPIYQNEPWRDTWTRLQRKLGMGEKELKNLGVVCGPMGATELRRCRVVQGTVSTDRSDSPAMDQNITPSATPPPPSAASLSTGDVDMEGSRAASAVSSDNNSPPTTTDNDNVCLWDLLEQLQQREDELAEQQTEPKDEEDQKRGPDVAGFIGLHHVDRSSRHRNLHHERAIRILN